Protein AF-A0A815E5R7-F1 (afdb_monomer_lite)

Radius of gyration: 24.59 Å; chains: 1; bounding box: 53×47×64 Å

Foldseek 3Di:
DVVVVVVCVVVVVVVVVVCVVCVPDPPPVVVVVVVVVVVVLVVVQVQCVQLLQAQVNVVLCVVLVHDSPDRDNDPVSVCSSVVDDDDLVSCVVLVVVCLQVLQDASHNGGGGFQAWAFEPPDDDDTRIDTHDLVNLVVLQVVLLCVLVPPPCVPCVVAQEDELQALQQQPDDRVPRHTYGHPSNSNSSSCVSVVNQCSSCVNNPPQAPSCLRHQVNDSLLSLLRSLLRQLLDPRHDYYHYPDVVSVVVSVVSCVVCVLVSLVCLQQQHRDACVPDPHHGDPVSRCVCCDPVNRRDHDNVSSVVSVVVVVVVVVVVVVVD

pLDDT: mean 78.52, std 17.05, range [24.58, 97.56]

Sequence (319 aa):
MWLWTWFLNTCLSIYRYFLIKYKGHKFDHEAKISIEQKTNRQTLFNILKQNHNTKFLIDQRKKSQIDQNENIDSVEKFKKLFPKFTEYSDYKSYVDEIRNDGHTKDILSVGFPIALTNTSGTSGDPKNYPVYSLDINEPYNIAYMMTKTVPSNLFNGCKCVSLNSLSYETYTTKDKLKTYDVSAITTIAAREKQNVETILKFNQDIVPSIIFYEIKQQNDMFLFILIWTLQCKDLEVLSSTFVMALIHFLTFMEEKFDFICKHIELGTIPVDESLSVPLSVDVRLALQSAQYRLPPNPNRAEELRKIVSENVQVLDSLN

InterPro domains:
  IPR004993 GH3 family [PTHR31901] (37-310)

Secondary structure (DSSP, 8-state):
-HHHHHHHHHHHHHHHHHHHHTTTS---HHHHHHHHHHHHHHHHHHHHHHTTTSHHHHHHHHHHT--TT----SHHHHHHH--S---HHHHHHHHHHHHHHS---SSSSSS-EEEEEE-S--SSSPPEEEEETTTTHHHHHHHHHHHHHS-TTTSTT--EEE---S--EEEEETTTEEEEEGGGHHHHHHHHTT-HHHHHTTTTTTS-THHHHH--SHHHHHHHHHHHHHH-TT--EEE-SSHHHHHHHHHHHHHTHHHHHHHHHHT-PPPGGGSSSPPPHHHHHHHHSTTT-----HHHHHHHHHHHHHHHHHHHT--

Organism: NCBI:txid433720

Structure (mmCIF, N/CA/C/O backbone):
data_AF-A0A815E5R7-F1
#
_entry.id   AF-A0A815E5R7-F1
#
loop_
_atom_site.group_PDB
_atom_site.id
_atom_site.type_symbol
_atom_site.label_atom_id
_atom_site.label_alt_id
_atom_site.label_comp_id
_atom_site.label_asym_id
_atom_site.label_entity_id
_atom_site.label_seq_id
_atom_site.pdbx_PDB_ins_code
_atom_site.Cartn_x
_atom_site.Cartn_y
_atom_site.Cartn_z
_atom_site.occupancy
_atom_site.B_iso_or_equiv
_atom_site.auth_seq_id
_atom_site.auth_comp_id
_atom_site.auth_asym_id
_atom_site.auth_atom_id
_atom_site.pdbx_PDB_model_num
ATOM 1 N N . MET A 1 1 ? -13.500 -26.325 1.030 1.00 32.06 1 MET A N 1
ATOM 2 C CA . MET A 1 1 ? -14.382 -26.376 -0.163 1.00 32.06 1 MET A CA 1
ATOM 3 C C . MET A 1 1 ? -15.290 -25.145 -0.302 1.00 32.06 1 MET A C 1
ATOM 5 O O . MET A 1 1 ? -15.498 -24.710 -1.420 1.00 32.06 1 MET A O 1
ATOM 9 N N . TRP A 1 2 ? -15.739 -24.515 0.794 1.00 24.58 2 TRP A N 1
ATOM 10 C CA . TRP A 1 2 ? -16.592 -23.308 0.789 1.00 24.58 2 TRP A CA 1
ATOM 11 C C . TRP A 1 2 ? -15.902 -21.998 0.332 1.00 24.58 2 TRP A C 1
ATOM 13 O O . TRP A 1 2 ? -16.560 -21.092 -0.169 1.00 24.58 2 TRP A O 1
ATOM 23 N N . LEU A 1 3 ? -14.569 -21.916 0.435 1.00 28.48 3 LEU A N 1
ATOM 24 C CA . LEU A 1 3 ? -13.755 -20.757 0.022 1.00 28.48 3 LEU A CA 1
ATOM 25 C C . LEU A 1 3 ? -13.670 -20.563 -1.503 1.00 28.48 3 LEU A C 1
ATOM 27 O O . LEU A 1 3 ? -13.665 -19.430 -1.978 1.00 28.48 3 LEU A O 1
ATOM 31 N N . TRP A 1 4 ? -13.681 -21.653 -2.278 1.00 26.92 4 TRP A N 1
ATOM 32 C CA . TRP A 1 4 ? -13.785 -21.573 -3.739 1.00 26.92 4 TRP A CA 1
ATOM 33 C C . TRP A 1 4 ? -15.172 -21.101 -4.163 1.00 26.92 4 TRP A C 1
ATOM 35 O O . TRP A 1 4 ? -15.284 -20.304 -5.086 1.00 26.92 4 TRP A O 1
ATOM 45 N N . THR A 1 5 ? -16.215 -21.507 -3.437 1.00 28.81 5 THR A N 1
ATOM 46 C CA . THR A 1 5 ? -17.594 -21.078 -3.680 1.00 28.81 5 THR A CA 1
ATOM 47 C C . THR A 1 5 ? -17.782 -19.584 -3.420 1.00 28.81 5 THR A C 1
ATOM 49 O O . THR A 1 5 ? -18.481 -18.934 -4.187 1.00 28.81 5 THR A O 1
ATOM 52 N N . TRP A 1 6 ? -17.132 -19.005 -2.401 1.00 34.50 6 TRP A N 1
ATOM 53 C CA . TRP A 1 6 ? -17.204 -17.562 -2.130 1.00 34.50 6 TRP A CA 1
ATOM 54 C C . TRP A 1 6 ? -16.409 -16.725 -3.143 1.00 34.50 6 TRP A C 1
ATOM 56 O O . TRP A 1 6 ? -16.954 -15.770 -3.685 1.00 34.50 6 TRP A O 1
ATOM 66 N N . PHE A 1 7 ? -15.176 -17.119 -3.494 1.00 30.67 7 PHE A N 1
ATOM 67 C CA . PHE A 1 7 ? -14.394 -16.429 -4.533 1.00 30.67 7 PHE A CA 1
ATOM 68 C C . PHE A 1 7 ? -15.067 -16.517 -5.912 1.00 30.67 7 PHE A C 1
ATOM 70 O O . PHE A 1 7 ? -15.214 -15.499 -6.592 1.00 30.67 7 PHE A O 1
ATOM 77 N N . LEU A 1 8 ? -15.585 -17.697 -6.290 1.00 35.53 8 LEU A N 1
ATOM 78 C CA . LEU A 1 8 ? -16.423 -17.825 -7.482 1.00 35.53 8 LEU A CA 1
ATOM 79 C C . LEU A 1 8 ? -17.685 -16.981 -7.365 1.00 35.53 8 LEU A C 1
ATOM 81 O O . LEU A 1 8 ? -18.031 -16.349 -8.349 1.00 35.53 8 LEU A O 1
ATOM 85 N N . ASN A 1 9 ? -18.356 -16.920 -6.213 1.00 36.97 9 ASN A N 1
ATOM 86 C CA . ASN A 1 9 ? -19.558 -16.102 -6.055 1.00 36.97 9 ASN A CA 1
ATOM 87 C C . ASN A 1 9 ? -19.264 -14.605 -6.158 1.00 36.97 9 ASN A C 1
ATOM 89 O O . ASN A 1 9 ? -20.070 -13.898 -6.751 1.00 36.97 9 ASN A O 1
ATOM 93 N N . THR A 1 10 ? -18.124 -14.110 -5.680 1.00 39.78 10 THR A N 1
ATOM 94 C CA . THR A 1 10 ? -17.738 -12.696 -5.823 1.00 39.78 10 THR A CA 1
ATOM 95 C C . THR A 1 10 ? -17.363 -12.374 -7.270 1.00 39.78 10 THR A C 1
ATOM 97 O O . THR A 1 10 ? -17.890 -11.418 -7.841 1.00 39.78 10 THR A O 1
ATOM 100 N N . CYS A 1 11 ? -16.564 -13.221 -7.928 1.00 38.81 11 CYS A N 1
ATOM 101 C CA . CYS A 1 11 ? -16.269 -13.090 -9.359 1.00 38.81 11 CYS A CA 1
ATOM 102 C C . CYS A 1 11 ? -17.532 -13.239 -10.227 1.00 38.81 11 CYS A C 1
ATOM 104 O O . CYS A 1 11 ? -17.715 -12.477 -11.173 1.00 38.81 11 CYS A O 1
ATOM 106 N N . LEU A 1 12 ? -18.440 -14.157 -9.879 1.00 38.56 12 LEU A N 1
ATOM 107 C CA . LEU A 1 12 ? -19.743 -14.344 -10.522 1.00 38.56 12 LEU A CA 1
ATOM 108 C C . LEU A 1 12 ? -20.689 -13.188 -10.227 1.00 38.56 12 LEU A C 1
ATOM 110 O O . LEU A 1 12 ? -21.513 -12.889 -11.077 1.00 38.56 12 LEU A O 1
ATOM 114 N N . SER A 1 13 ? -20.597 -12.527 -9.075 1.00 40.72 13 SER A N 1
ATOM 115 C CA . SER A 1 13 ? -21.414 -11.353 -8.743 1.00 40.72 13 SER A CA 1
ATOM 116 C C . SER A 1 13 ? -20.946 -10.131 -9.521 1.00 40.72 13 SER A C 1
ATOM 118 O O . SER A 1 13 ? -21.776 -9.414 -10.073 1.00 40.72 13 SER A O 1
ATOM 120 N N . ILE A 1 14 ? -19.630 -9.955 -9.674 1.00 46.62 14 ILE A N 1
ATOM 121 C CA . ILE A 1 14 ? -19.036 -8.946 -10.561 1.00 46.62 14 ILE A CA 1
ATOM 122 C C . ILE A 1 14 ? -19.414 -9.250 -12.017 1.00 46.62 14 ILE A C 1
ATOM 124 O O . ILE A 1 14 ? -19.934 -8.384 -12.716 1.00 46.62 14 ILE A O 1
ATOM 128 N N . TYR A 1 15 ? -19.255 -10.497 -12.464 1.00 43.12 15 TYR A N 1
ATOM 129 C CA . TYR A 1 15 ? -19.633 -10.934 -13.808 1.00 43.12 15 TYR A CA 1
ATOM 130 C C . TYR A 1 15 ? -21.143 -10.813 -14.065 1.00 43.12 15 TYR A C 1
ATOM 132 O O . TYR A 1 15 ? -21.544 -10.331 -15.119 1.00 43.12 15 TYR A O 1
ATOM 140 N N . ARG A 1 16 ? -22.003 -11.163 -13.100 1.00 43.50 16 ARG A N 1
ATOM 141 C CA . ARG A 1 16 ? -23.464 -10.987 -13.173 1.00 43.50 16 ARG A CA 1
ATOM 142 C C . ARG A 1 16 ? -23.851 -9.518 -13.163 1.00 43.50 16 ARG A C 1
ATOM 144 O O . ARG A 1 16 ? -24.760 -9.161 -13.895 1.00 43.50 16 ARG A O 1
ATOM 151 N N . TYR A 1 17 ? -23.167 -8.667 -12.404 1.00 47.19 17 TYR A N 1
ATOM 152 C CA . TYR A 1 17 ? -23.356 -7.218 -12.460 1.00 47.19 17 TYR A CA 1
ATOM 153 C C . TYR A 1 17 ? -22.997 -6.670 -13.848 1.00 47.19 17 TYR A C 1
ATOM 155 O O . TYR A 1 17 ? -23.780 -5.910 -14.417 1.00 47.19 17 TYR A O 1
ATOM 163 N N . PHE A 1 18 ? -21.897 -7.131 -14.456 1.00 46.16 18 PHE A N 1
ATOM 164 C CA . PHE A 1 18 ? -21.581 -6.832 -15.857 1.00 46.16 18 PHE A CA 1
ATOM 165 C C . PHE A 1 18 ? -22.653 -7.376 -16.814 1.00 46.16 18 PHE A C 1
ATOM 167 O O . PHE A 1 18 ? -23.144 -6.640 -17.662 1.00 46.16 18 PHE A O 1
ATOM 174 N N . LEU A 1 19 ? -23.105 -8.619 -16.658 1.00 47.22 19 LEU A N 1
ATOM 175 C CA . LEU A 1 19 ? -24.163 -9.177 -17.502 1.00 47.22 19 LEU A CA 1
ATOM 176 C C . LEU A 1 19 ? -25.481 -8.406 -17.361 1.00 47.22 19 LEU A C 1
ATOM 178 O O . LEU A 1 19 ? -26.115 -8.119 -18.364 1.00 47.22 19 LEU A O 1
ATOM 182 N N . ILE A 1 20 ? -25.892 -8.045 -16.144 1.00 50.62 20 ILE A N 1
ATOM 183 C CA . ILE A 1 20 ? -27.149 -7.337 -15.860 1.00 50.62 20 ILE A CA 1
ATOM 184 C C . ILE A 1 20 ? -27.088 -5.889 -16.354 1.00 50.62 20 ILE A C 1
ATOM 186 O O . ILE A 1 20 ? -28.050 -5.423 -16.957 1.00 50.62 20 ILE A O 1
ATOM 190 N N . LYS A 1 21 ? -25.964 -5.190 -16.162 1.00 45.00 21 LYS A N 1
ATOM 191 C CA . LYS A 1 21 ? -25.786 -3.800 -16.610 1.00 45.00 21 LYS A CA 1
ATOM 192 C C . LYS A 1 21 ? -25.669 -3.676 -18.133 1.00 45.00 21 LYS A C 1
ATOM 194 O O . LYS A 1 21 ? -26.027 -2.643 -18.685 1.00 45.00 21 LYS A O 1
ATOM 199 N N . TYR A 1 22 ? -25.208 -4.730 -18.806 1.00 50.56 22 TYR A N 1
ATOM 200 C CA . TYR A 1 22 ? -25.062 -4.784 -20.263 1.00 50.56 22 TYR A CA 1
ATOM 201 C C . TYR A 1 22 ? -26.086 -5.708 -20.949 1.00 50.56 22 TYR A C 1
ATOM 203 O O . TYR A 1 22 ? -25.910 -6.044 -22.123 1.00 50.56 22 TYR A O 1
ATOM 211 N N . LYS A 1 23 ? -27.173 -6.099 -20.260 1.00 42.31 23 LYS A N 1
ATOM 212 C CA . LYS A 1 23 ? -28.293 -6.877 -20.826 1.00 42.31 23 LYS A CA 1
ATOM 213 C C . LYS A 1 23 ? -28.980 -6.058 -21.927 1.00 42.31 23 LYS A C 1
ATOM 215 O O . LYS A 1 23 ? -29.894 -5.285 -21.671 1.00 42.31 23 LYS A O 1
ATOM 220 N N . GLY A 1 24 ? -28.494 -6.213 -23.154 1.00 45.53 24 GLY A N 1
ATOM 221 C CA . GLY A 1 24 ? -28.964 -5.497 -24.342 1.00 45.53 24 GLY A CA 1
ATOM 222 C C . GLY A 1 24 ? -27.857 -5.215 -25.358 1.00 45.53 24 GLY A C 1
ATOM 223 O O . GLY A 1 24 ? -28.133 -5.121 -26.551 1.00 45.53 24 GLY A O 1
ATOM 224 N N . HIS A 1 25 ? -26.593 -5.169 -24.928 1.00 46.03 25 HIS A N 1
ATOM 225 C CA . HIS A 1 25 ? -25.470 -5.125 -25.857 1.00 46.03 25 HIS A CA 1
ATOM 226 C C . HIS A 1 25 ? -25.119 -6.549 -26.288 1.00 46.03 25 HIS A C 1
ATOM 228 O O . HIS A 1 25 ? -24.644 -7.347 -25.479 1.00 46.03 25 HIS A O 1
ATOM 234 N N . LYS A 1 26 ? -25.326 -6.871 -27.573 1.00 42.72 26 LYS A N 1
ATOM 235 C CA . LYS A 1 26 ? -24.629 -8.003 -28.196 1.00 42.72 26 LYS A CA 1
ATOM 236 C C . LYS A 1 26 ? -23.136 -7.801 -27.930 1.00 42.72 26 LYS A C 1
ATOM 238 O O . LYS A 1 26 ? -22.548 -6.833 -28.403 1.00 42.72 26 LYS A O 1
ATOM 243 N N . PHE A 1 27 ? -22.557 -8.667 -27.106 1.00 44.34 27 PHE A N 1
ATOM 244 C CA . PHE A 1 27 ? -21.123 -8.695 -26.860 1.00 44.34 27 PHE A CA 1
ATOM 245 C C . PHE A 1 27 ? -20.454 -9.177 -28.149 1.00 44.34 27 PHE A C 1
ATOM 247 O O . PHE A 1 27 ? -20.378 -10.375 -28.405 1.00 44.34 27 PHE A O 1
ATOM 254 N N . ASP A 1 28 ? -20.027 -8.239 -28.990 1.00 52.00 28 ASP A N 1
ATOM 255 C CA . ASP A 1 28 ? -19.191 -8.541 -30.147 1.00 52.00 28 ASP A CA 1
ATOM 256 C C . ASP A 1 28 ? -17.777 -8.867 -29.646 1.00 52.00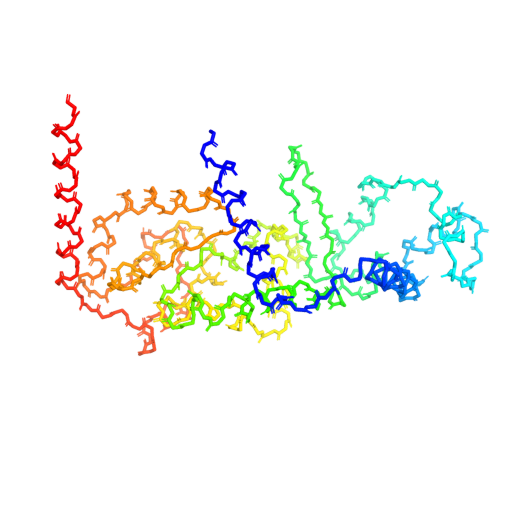 28 ASP A C 1
ATOM 258 O O . ASP A 1 28 ? -16.941 -7.990 -29.400 1.00 52.00 28 ASP A O 1
ATOM 262 N N . HIS A 1 29 ? -17.563 -10.154 -29.377 1.00 55.09 29 HIS A N 1
ATOM 263 C CA . HIS A 1 29 ? -16.300 -10.679 -28.877 1.00 55.09 29 HIS A CA 1
ATOM 264 C C . HIS A 1 29 ? -15.144 -10.409 -29.844 1.00 55.09 29 HIS A C 1
ATOM 266 O O . HIS A 1 29 ? -14.041 -10.108 -29.394 1.00 55.09 29 HIS A O 1
ATOM 272 N N . GLU A 1 30 ? -15.388 -10.467 -31.151 1.00 55.44 30 GLU A N 1
ATOM 273 C CA . GLU A 1 30 ? -14.351 -10.300 -32.169 1.00 55.44 30 GLU A CA 1
ATOM 274 C C . GLU A 1 30 ? -13.901 -8.839 -32.268 1.00 55.44 30 GLU A C 1
ATOM 276 O O . GLU A 1 30 ? -12.696 -8.559 -32.277 1.00 55.44 30 GLU A O 1
ATOM 281 N N . ALA A 1 31 ? -14.846 -7.892 -32.228 1.00 59.62 31 ALA A N 1
ATOM 282 C CA . ALA A 1 31 ? -14.524 -6.467 -32.183 1.00 59.62 31 ALA A CA 1
ATOM 283 C C . ALA A 1 31 ? -13.723 -6.092 -30.921 1.00 59.62 31 ALA A C 1
ATOM 285 O O . ALA A 1 31 ? -12.768 -5.316 -31.008 1.00 59.62 31 ALA A O 1
ATOM 286 N N . LYS A 1 32 ? -14.046 -6.672 -29.755 1.00 62.06 32 LYS A N 1
ATOM 287 C CA . LYS A 1 32 ? -13.272 -6.451 -28.518 1.00 62.06 32 LYS A CA 1
ATOM 288 C C . LYS A 1 32 ? -11.866 -7.036 -28.588 1.00 62.06 32 LYS A C 1
ATOM 290 O O . LYS A 1 32 ? -10.922 -6.317 -28.276 1.00 62.06 32 LYS A O 1
ATOM 295 N N . ILE A 1 33 ? -11.710 -8.274 -29.063 1.00 64.19 33 ILE A N 1
ATOM 296 C CA . ILE A 1 33 ? -10.389 -8.905 -29.231 1.00 64.19 33 ILE A CA 1
ATOM 297 C C . ILE A 1 33 ? -9.509 -8.062 -30.167 1.00 64.19 33 ILE A C 1
ATOM 299 O O . ILE A 1 33 ? -8.331 -7.844 -29.883 1.00 64.19 33 ILE A O 1
ATOM 303 N N . SER A 1 34 ? -10.077 -7.527 -31.252 1.00 65.94 34 SER A N 1
ATOM 304 C CA . SER A 1 34 ? -9.365 -6.640 -32.181 1.00 65.94 34 SER A CA 1
ATOM 305 C C . SER A 1 34 ? -8.906 -5.333 -31.516 1.00 65.94 34 SER A C 1
ATOM 307 O O . SER A 1 34 ? -7.747 -4.926 -31.657 1.00 65.94 34 SER A O 1
ATOM 309 N N . ILE A 1 35 ? -9.782 -4.695 -30.731 1.00 72.62 35 ILE A N 1
ATOM 310 C CA . ILE A 1 35 ? -9.464 -3.469 -29.982 1.00 72.62 35 ILE A CA 1
ATOM 311 C C . ILE A 1 35 ? -8.396 -3.736 -28.915 1.00 72.62 35 ILE A C 1
ATOM 313 O O . ILE A 1 35 ? -7.453 -2.952 -28.788 1.00 72.62 35 ILE A O 1
ATOM 317 N N . GLU A 1 36 ? -8.498 -4.841 -28.181 1.00 72.44 36 GLU A N 1
ATOM 318 C CA . GLU A 1 36 ? -7.531 -5.252 -27.159 1.00 72.44 36 GLU A CA 1
ATOM 319 C C . GLU A 1 36 ? -6.153 -5.514 -27.774 1.00 72.44 36 GLU A C 1
ATOM 321 O O . GLU A 1 36 ? -5.149 -4.981 -27.301 1.00 72.44 36 GLU A O 1
ATOM 326 N N . GLN A 1 37 ? -6.085 -6.250 -28.888 1.00 75.00 37 GLN A N 1
ATOM 327 C CA . GLN A 1 37 ? -4.826 -6.504 -29.594 1.00 75.00 37 GLN A CA 1
ATOM 328 C C . GLN A 1 37 ? -4.184 -5.218 -30.118 1.00 75.00 37 GLN A C 1
ATOM 330 O O . GLN A 1 37 ? -2.968 -5.037 -29.987 1.00 75.00 37 GLN A O 1
ATOM 335 N N . LYS A 1 38 ? -4.983 -4.311 -30.693 1.00 79.75 38 LYS A N 1
ATOM 336 C CA . LYS A 1 38 ? -4.501 -3.002 -31.149 1.00 79.75 38 LYS A CA 1
ATOM 337 C C . LYS A 1 38 ? -3.970 -2.169 -29.980 1.00 79.75 38 LYS A C 1
ATOM 339 O O . LYS A 1 38 ? -2.891 -1.590 -30.092 1.00 79.75 38 LYS A O 1
ATOM 344 N N . THR A 1 39 ? -4.693 -2.155 -28.863 1.00 83.88 39 THR A N 1
ATOM 345 C CA . THR A 1 39 ? -4.310 -1.422 -27.647 1.00 83.88 39 THR A CA 1
ATOM 346 C C . THR A 1 39 ? -3.008 -1.973 -27.071 1.00 83.88 39 THR A C 1
ATOM 348 O O . THR A 1 39 ? -2.069 -1.211 -26.868 1.00 83.88 39 THR A O 1
ATOM 351 N N . ASN A 1 40 ? -2.888 -3.294 -26.925 1.00 83.25 40 ASN A N 1
ATOM 352 C CA . ASN A 1 40 ? -1.685 -3.946 -26.402 1.00 83.25 40 ASN A CA 1
ATOM 353 C C . ASN A 1 40 ? -0.445 -3.662 -27.260 1.00 83.25 40 ASN A C 1
ATOM 355 O O . ASN A 1 40 ? 0.622 -3.363 -26.724 1.00 83.25 40 ASN A O 1
ATOM 359 N N . ARG A 1 41 ? -0.579 -3.707 -28.595 1.00 86.88 41 ARG A N 1
ATOM 360 C CA . ARG A 1 41 ? 0.519 -3.355 -29.513 1.00 86.88 41 ARG A CA 1
ATOM 361 C C . ARG A 1 41 ? 0.927 -1.893 -29.367 1.00 86.88 41 ARG A C 1
ATOM 363 O O . ARG A 1 41 ? 2.117 -1.603 -29.285 1.00 86.88 41 ARG A O 1
ATOM 370 N N . GLN A 1 42 ? -0.044 -0.983 -29.304 1.00 88.94 42 GLN A N 1
ATOM 371 C CA . GLN A 1 42 ? 0.239 0.438 -29.126 1.00 88.94 42 GLN A CA 1
ATOM 372 C C . GLN A 1 42 ? 0.952 0.705 -27.795 1.00 88.94 42 GLN A C 1
ATOM 374 O O . GLN A 1 42 ? 1.941 1.436 -27.775 1.00 88.94 42 GLN A O 1
ATOM 379 N N . THR A 1 43 ? 0.497 0.083 -26.705 1.00 88.12 43 THR A N 1
ATOM 380 C CA . THR A 1 43 ? 1.133 0.181 -25.385 1.00 88.12 43 THR A CA 1
ATOM 381 C C . THR A 1 43 ? 2.574 -0.318 -25.425 1.00 88.12 43 THR A C 1
ATOM 383 O O . THR A 1 43 ? 3.469 0.403 -24.991 1.00 88.12 43 THR A O 1
ATOM 386 N N . LEU A 1 44 ? 2.829 -1.491 -26.018 1.00 90.38 44 LEU A N 1
ATOM 387 C CA . LEU A 1 44 ? 4.183 -2.034 -26.168 1.00 90.38 44 LEU A CA 1
ATOM 388 C C . LEU A 1 44 ? 5.123 -1.051 -26.881 1.00 90.38 44 LEU A C 1
ATOM 390 O O . LEU A 1 44 ? 6.199 -0.740 -26.371 1.00 90.38 44 LEU A O 1
ATOM 394 N N . PHE A 1 45 ? 4.727 -0.543 -28.050 1.00 92.44 45 PHE A N 1
ATOM 395 C CA . PHE A 1 45 ? 5.588 0.358 -28.820 1.00 92.44 45 PHE A CA 1
ATOM 396 C C . PHE A 1 45 ? 5.752 1.726 -28.153 1.00 92.44 45 PHE A C 1
ATOM 398 O O . PHE A 1 45 ? 6.827 2.317 -28.242 1.00 92.44 45 PHE A O 1
ATOM 405 N N . ASN A 1 46 ? 4.744 2.202 -27.419 1.00 90.25 46 ASN A N 1
ATOM 406 C CA . ASN A 1 46 ? 4.875 3.401 -26.594 1.00 90.25 46 ASN A CA 1
ATOM 407 C C . ASN A 1 46 ? 5.906 3.201 -25.476 1.00 90.25 46 ASN A C 1
ATOM 409 O O . ASN A 1 46 ? 6.765 4.063 -25.308 1.00 90.25 46 ASN A O 1
ATOM 413 N N . ILE A 1 47 ? 5.881 2.061 -24.776 1.00 90.25 47 ILE A N 1
ATOM 414 C CA . ILE A 1 47 ? 6.864 1.726 -23.732 1.00 90.25 47 ILE A CA 1
ATOM 415 C C . ILE A 1 47 ? 8.279 1.682 -24.322 1.00 90.25 47 ILE A C 1
ATOM 417 O O . ILE A 1 47 ? 9.192 2.292 -23.766 1.00 90.25 47 ILE A O 1
ATOM 421 N N . LEU A 1 48 ? 8.476 1.010 -25.462 1.00 92.38 48 LEU A N 1
ATOM 422 C CA . LEU A 1 48 ? 9.790 0.920 -26.114 1.00 92.38 48 LEU A CA 1
ATOM 423 C C . LEU A 1 48 ? 10.295 2.284 -26.591 1.00 92.38 48 LEU A C 1
ATOM 425 O O . LEU A 1 48 ? 11.474 2.597 -26.431 1.00 92.38 48 LEU A O 1
ATOM 429 N N . LYS A 1 49 ? 9.406 3.108 -27.155 1.00 91.69 49 LYS A N 1
ATOM 430 C CA . LYS A 1 49 ? 9.735 4.465 -27.599 1.00 91.69 49 LYS A CA 1
ATOM 431 C C . LYS A 1 49 ? 10.076 5.369 -26.419 1.00 91.69 49 LYS A C 1
ATOM 433 O O . LYS A 1 49 ? 11.064 6.092 -26.480 1.00 91.69 49 LYS A O 1
ATOM 438 N N . GLN A 1 50 ? 9.287 5.331 -25.350 1.00 91.25 50 GLN A N 1
ATOM 439 C CA . GLN A 1 50 ? 9.535 6.121 -24.146 1.00 91.25 50 GLN A CA 1
ATOM 440 C C . GLN A 1 50 ? 10.890 5.756 -23.538 1.00 91.25 50 GLN A C 1
ATOM 442 O O . GLN A 1 50 ? 11.686 6.642 -23.254 1.00 91.25 50 GLN A O 1
ATOM 447 N N . ASN A 1 51 ? 11.195 4.463 -23.447 1.00 92.19 51 ASN A N 1
ATOM 448 C CA . ASN A 1 51 ? 12.385 3.963 -22.766 1.00 92.19 51 ASN A CA 1
ATOM 449 C C . ASN A 1 51 ? 13.612 3.775 -23.673 1.00 92.19 51 ASN A C 1
ATOM 451 O O . ASN A 1 51 ? 14.606 3.218 -23.227 1.00 92.19 51 ASN A O 1
ATOM 455 N N . HIS A 1 52 ? 13.592 4.228 -24.930 1.00 92.50 52 HIS A N 1
ATOM 456 C CA . HIS A 1 52 ? 14.637 3.911 -25.920 1.00 92.50 52 HIS A CA 1
ATOM 457 C C . HIS A 1 52 ? 16.080 4.245 -25.488 1.00 92.50 52 HIS A C 1
ATOM 459 O O . HIS A 1 52 ? 17.010 3.587 -25.950 1.00 92.50 52 HIS A O 1
ATOM 465 N N . ASN A 1 53 ? 16.252 5.233 -24.603 1.00 93.44 53 ASN A N 1
ATOM 466 C CA . ASN A 1 53 ? 17.546 5.668 -24.069 1.00 93.44 53 ASN A CA 1
ATOM 467 C C . ASN A 1 53 ? 17.869 5.110 -22.678 1.00 93.44 53 ASN A C 1
ATOM 469 O O . ASN A 1 53 ? 18.860 5.529 -22.082 1.00 93.44 53 ASN A O 1
ATOM 473 N N . THR A 1 54 ? 17.059 4.198 -22.137 1.00 95.06 54 THR A N 1
ATOM 474 C CA . THR A 1 54 ? 17.398 3.577 -20.860 1.00 95.06 54 THR A CA 1
ATOM 475 C C . THR A 1 54 ? 18.591 2.646 -21.026 1.00 95.06 54 THR A C 1
ATOM 477 O O . THR A 1 54 ? 18.770 2.009 -22.072 1.00 95.06 54 THR A O 1
ATOM 480 N N . LYS A 1 55 ? 19.413 2.538 -19.980 1.00 95.94 55 LYS A N 1
ATOM 481 C CA . LYS A 1 55 ? 20.595 1.665 -19.964 1.00 95.94 55 LYS A CA 1
ATOM 482 C C . LYS A 1 55 ? 20.238 0.237 -20.380 1.00 95.94 55 LYS A C 1
ATOM 484 O O . LYS A 1 55 ? 20.919 -0.343 -21.223 1.00 95.94 55 LYS A O 1
ATOM 489 N N . PHE A 1 56 ? 19.127 -0.291 -19.862 1.00 95.38 56 PHE A N 1
ATOM 490 C CA . PHE A 1 56 ? 18.635 -1.617 -20.220 1.00 95.38 56 PHE A CA 1
ATOM 491 C C . PHE A 1 56 ? 18.360 -1.763 -21.721 1.00 95.38 56 PHE A C 1
ATOM 493 O O . PHE A 1 56 ? 18.875 -2.694 -22.340 1.00 95.38 56 PHE A O 1
ATOM 500 N N . LEU A 1 57 ? 17.588 -0.859 -22.339 1.00 94.62 57 LEU A N 1
ATOM 501 C CA . LEU A 1 57 ? 17.274 -0.983 -23.767 1.00 94.62 57 LEU A CA 1
ATOM 502 C C . LEU A 1 57 ? 18.494 -0.747 -24.662 1.00 94.62 57 LEU A C 1
ATOM 504 O O . LEU A 1 57 ? 18.625 -1.421 -25.687 1.00 94.62 57 LEU A O 1
ATOM 508 N N . ILE A 1 58 ? 19.423 0.121 -24.258 1.00 95.50 58 ILE A N 1
ATOM 509 C CA . ILE A 1 58 ? 20.716 0.280 -24.938 1.00 95.50 58 ILE A CA 1
ATOM 510 C C . ILE A 1 58 ? 21.501 -1.042 -24.912 1.00 95.50 58 ILE A C 1
ATOM 512 O O . ILE A 1 58 ? 22.002 -1.486 -25.948 1.00 95.50 58 ILE A O 1
ATOM 516 N N . ASP A 1 59 ? 21.579 -1.705 -23.758 1.00 95.50 59 ASP A N 1
ATOM 517 C CA . ASP A 1 59 ? 22.290 -2.978 -23.621 1.00 95.50 59 ASP A CA 1
ATOM 518 C C . ASP A 1 59 ? 21.619 -4.108 -24.415 1.00 95.50 59 ASP A C 1
ATOM 520 O O . ASP A 1 59 ? 22.310 -4.912 -25.047 1.00 95.50 59 ASP A O 1
ATOM 524 N N . GLN A 1 60 ? 20.283 -4.159 -24.453 1.00 94.44 60 GLN A N 1
ATOM 525 C CA . GLN A 1 60 ? 19.557 -5.155 -25.251 1.00 94.44 60 GLN A CA 1
ATOM 526 C C . GLN A 1 60 ? 19.751 -4.957 -26.754 1.00 94.44 60 GLN A C 1
ATOM 528 O O . GLN A 1 60 ? 19.919 -5.934 -27.490 1.00 94.44 60 GLN A O 1
ATOM 533 N N . ARG A 1 61 ? 19.796 -3.705 -27.220 1.00 94.50 61 ARG A N 1
ATOM 534 C CA . ARG A 1 61 ? 20.101 -3.391 -28.622 1.00 94.50 61 ARG A CA 1
ATOM 535 C C . ARG A 1 61 ? 21.512 -3.821 -29.002 1.00 94.50 61 ARG A C 1
ATOM 537 O O . ARG A 1 61 ? 21.680 -4.456 -30.040 1.00 94.50 61 ARG A O 1
ATOM 544 N N . LYS A 1 62 ? 22.500 -3.578 -28.129 1.00 94.38 62 LYS A N 1
ATOM 545 C CA . LYS A 1 62 ? 23.878 -4.067 -28.316 1.00 94.38 62 LYS A CA 1
ATOM 546 C C . LYS A 1 62 ? 23.928 -5.594 -28.408 1.00 94.38 62 LYS A C 1
ATOM 548 O O . LYS A 1 62 ? 24.523 -6.121 -29.343 1.00 94.38 62 LYS A O 1
ATOM 553 N N . LYS A 1 63 ? 23.268 -6.303 -27.482 1.00 92.69 63 LYS A N 1
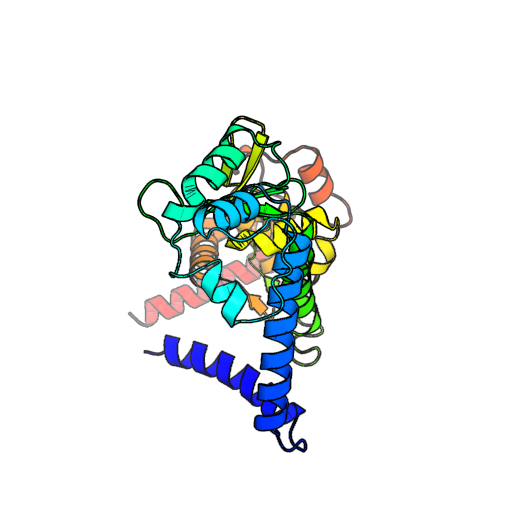ATOM 554 C CA . LYS A 1 63 ? 23.198 -7.779 -27.480 1.00 92.69 63 LYS A CA 1
ATOM 555 C C . LYS A 1 63 ? 22.538 -8.332 -28.746 1.00 92.69 63 LYS A C 1
ATOM 557 O O . LYS A 1 63 ? 22.994 -9.339 -29.280 1.00 92.69 63 LYS A O 1
ATOM 562 N N . SER A 1 64 ? 21.499 -7.659 -29.231 1.00 91.06 64 SER A N 1
ATOM 563 C CA . SER A 1 64 ? 20.709 -8.085 -30.393 1.00 91.06 64 SER A CA 1
ATOM 564 C C . SER A 1 64 ? 21.228 -7.550 -31.732 1.00 91.06 64 SER A C 1
ATOM 566 O O . SER A 1 64 ? 20.629 -7.837 -32.768 1.00 91.06 64 SER A O 1
ATOM 568 N N . GLN A 1 65 ? 22.323 -6.777 -31.722 1.00 92.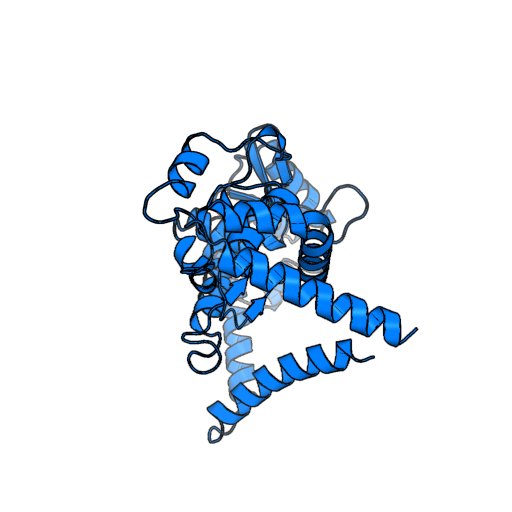38 65 GLN A N 1
ATOM 569 C CA . GLN A 1 65 ? 22.915 -6.132 -32.902 1.00 92.38 65 GLN A CA 1
ATOM 570 C C . GLN A 1 65 ? 21.891 -5.298 -33.696 1.00 92.38 65 GLN A C 1
ATOM 572 O O . GLN A 1 65 ? 21.816 -5.363 -34.923 1.00 92.38 65 GLN A O 1
ATOM 577 N N . ILE A 1 66 ? 21.062 -4.544 -32.974 1.00 91.19 66 ILE A N 1
ATOM 578 C CA . ILE A 1 66 ? 20.073 -3.615 -33.532 1.00 91.19 66 ILE A CA 1
ATOM 579 C C . ILE A 1 66 ? 20.611 -2.193 -33.356 1.00 91.19 66 ILE A C 1
ATOM 581 O O . ILE A 1 66 ? 21.101 -1.853 -32.277 1.00 91.19 66 ILE A O 1
ATOM 585 N N . ASP A 1 67 ? 20.506 -1.359 -34.394 1.00 89.62 67 ASP A N 1
ATOM 586 C CA . ASP A 1 67 ? 20.943 0.042 -34.335 1.00 89.62 67 ASP A CA 1
ATOM 587 C C . ASP A 1 67 ? 20.178 0.796 -33.229 1.00 89.62 67 ASP A C 1
ATOM 589 O O . ASP A 1 67 ? 18.979 0.584 -33.016 1.00 89.62 67 ASP A O 1
ATOM 593 N N . GLN A 1 68 ? 20.863 1.676 -32.496 1.00 85.88 68 GLN A N 1
ATOM 594 C CA . GLN A 1 68 ? 20.255 2.475 -31.429 1.00 85.88 68 GLN A CA 1
ATOM 595 C C . GLN A 1 68 ? 19.110 3.363 -31.941 1.00 85.88 68 GLN A C 1
ATOM 597 O O . GLN A 1 68 ? 18.119 3.549 -31.234 1.00 85.88 68 GLN A O 1
ATOM 602 N N . ASN A 1 69 ? 19.216 3.846 -33.179 1.00 86.31 69 ASN A N 1
ATOM 603 C CA . ASN A 1 69 ? 18.234 4.702 -33.835 1.00 86.31 69 ASN A CA 1
ATOM 604 C C . ASN A 1 69 ? 17.130 3.910 -34.554 1.00 86.31 69 ASN A C 1
ATOM 606 O O . ASN A 1 69 ? 16.173 4.507 -35.051 1.00 86.31 69 ASN A O 1
ATOM 610 N N . GLU A 1 70 ? 17.228 2.576 -34.628 1.00 88.81 70 GLU A N 1
ATOM 611 C CA . GLU A 1 70 ? 16.200 1.767 -35.281 1.00 88.81 70 GLU A CA 1
ATOM 612 C C . GLU A 1 70 ? 14.898 1.779 -34.468 1.00 88.81 70 GLU A C 1
ATOM 614 O O . GLU A 1 70 ? 14.848 1.374 -33.298 1.00 88.81 70 GLU A O 1
ATOM 619 N N . ASN A 1 71 ? 13.812 2.207 -35.112 1.00 88.56 71 ASN A N 1
ATOM 620 C CA . ASN A 1 71 ? 12.484 2.188 -34.517 1.00 88.56 71 ASN A CA 1
ATOM 621 C C . ASN A 1 71 ? 11.928 0.753 -34.445 1.00 88.56 71 ASN A C 1
ATOM 623 O O . ASN A 1 71 ? 11.881 0.039 -35.453 1.00 88.56 71 ASN A O 1
ATOM 627 N N . ILE A 1 72 ? 11.471 0.355 -33.254 1.00 90.94 72 ILE A N 1
ATOM 628 C CA . ILE A 1 72 ? 10.824 -0.939 -33.008 1.00 90.94 72 ILE A CA 1
ATOM 629 C C . ILE A 1 72 ? 9.312 -0.734 -33.109 1.00 90.94 72 ILE A C 1
ATOM 631 O O . ILE A 1 72 ? 8.661 -0.363 -32.139 1.00 90.94 72 ILE A O 1
ATOM 635 N N . ASP A 1 73 ? 8.773 -0.945 -34.305 1.00 89.31 73 ASP A N 1
ATOM 636 C CA . ASP A 1 73 ? 7.373 -0.693 -34.680 1.00 89.31 73 ASP A CA 1
ATOM 637 C C . ASP A 1 73 ? 6.613 -1.961 -35.098 1.00 89.31 73 ASP A C 1
ATOM 639 O O . ASP A 1 73 ? 5.449 -1.898 -35.497 1.00 89.31 73 ASP A O 1
ATOM 643 N N . SER A 1 74 ? 7.255 -3.127 -34.987 1.00 90.69 74 SER A N 1
ATOM 644 C CA . SER A 1 74 ? 6.652 -4.421 -35.291 1.00 90.69 74 SER A CA 1
ATOM 645 C C . SER A 1 74 ? 6.947 -5.468 -34.219 1.00 90.69 74 SER A C 1
ATOM 647 O O . SER A 1 74 ? 7.926 -5.386 -33.469 1.00 90.69 74 SER A O 1
ATOM 649 N N . VAL A 1 75 ? 6.080 -6.481 -34.146 1.00 89.44 75 VAL A N 1
ATOM 650 C CA . VAL A 1 75 ? 6.231 -7.602 -33.207 1.00 89.44 75 VAL A CA 1
ATOM 651 C C . VAL A 1 75 ? 7.471 -8.425 -33.563 1.00 89.44 75 VAL A C 1
ATOM 653 O O . VAL A 1 75 ? 8.153 -8.929 -32.676 1.00 89.44 75 VAL A O 1
ATOM 656 N N . GLU A 1 76 ? 7.797 -8.532 -34.848 1.00 91.50 76 GLU A N 1
ATOM 657 C CA . GLU A 1 76 ? 8.973 -9.236 -35.360 1.00 91.50 76 GLU A CA 1
ATOM 658 C C . GLU A 1 76 ? 10.263 -8.552 -34.894 1.00 91.50 76 GLU A C 1
ATOM 660 O O . GLU A 1 76 ? 11.164 -9.221 -34.386 1.00 91.50 76 GLU A O 1
ATOM 665 N N . LYS A 1 77 ? 10.331 -7.216 -34.977 1.00 92.12 77 LYS A N 1
ATOM 666 C CA . LYS A 1 77 ? 11.467 -6.441 -34.459 1.00 92.12 77 LYS A CA 1
ATOM 667 C C . LYS A 1 77 ? 11.572 -6.532 -32.939 1.00 92.12 77 LYS A C 1
ATOM 669 O O . LYS A 1 77 ? 12.671 -6.699 -32.418 1.00 92.12 77 LYS A O 1
ATOM 674 N N . PHE A 1 78 ? 10.444 -6.487 -32.226 1.00 92.94 78 PHE A N 1
ATOM 675 C CA . PHE A 1 78 ? 10.428 -6.699 -30.777 1.00 92.94 78 PHE A CA 1
ATOM 676 C C . PHE A 1 78 ? 10.973 -8.084 -30.401 1.00 92.94 78 PHE A C 1
ATOM 678 O O . PHE A 1 78 ? 11.834 -8.185 -29.533 1.00 92.94 78 PHE A O 1
ATOM 685 N N . LYS A 1 79 ? 10.547 -9.143 -31.098 1.00 92.44 79 LYS A N 1
ATOM 686 C CA . LYS A 1 79 ? 11.063 -10.506 -30.893 1.00 92.44 79 LYS A CA 1
ATOM 687 C C . LYS A 1 79 ? 12.538 -10.648 -31.271 1.00 92.44 79 LYS A C 1
ATOM 689 O O . LYS A 1 79 ? 13.224 -11.471 -30.684 1.00 92.44 79 LYS A O 1
ATOM 694 N N . LYS A 1 80 ? 13.048 -9.855 -32.219 1.00 92.44 80 LYS A N 1
ATOM 695 C CA . LYS A 1 80 ? 14.489 -9.797 -32.509 1.00 92.44 80 LYS A CA 1
ATOM 696 C C . LYS A 1 80 ? 15.265 -9.146 -31.360 1.00 92.44 80 LYS A C 1
ATOM 698 O O . LYS A 1 80 ? 16.346 -9.617 -31.031 1.00 92.44 80 LYS A O 1
ATOM 703 N N . LEU A 1 81 ? 14.706 -8.095 -30.755 1.00 93.12 81 LEU A N 1
ATOM 704 C CA . LEU A 1 81 ? 15.285 -7.411 -29.595 1.00 93.12 81 LEU A CA 1
ATOM 705 C C . LEU A 1 81 ? 15.213 -8.261 -28.311 1.00 93.12 81 LEU A C 1
ATOM 707 O O . LEU A 1 81 ? 16.104 -8.186 -27.472 1.00 93.12 81 LEU A O 1
ATOM 711 N N . PHE A 1 82 ? 14.171 -9.083 -28.175 1.00 92.88 82 PHE A N 1
ATOM 712 C CA . PHE A 1 82 ? 13.950 -9.994 -27.050 1.00 92.88 82 PHE A CA 1
ATOM 713 C C . PHE A 1 82 ? 13.680 -11.418 -27.563 1.00 92.88 82 PHE A C 1
ATOM 715 O O . PHE A 1 82 ? 12.530 -11.865 -27.587 1.00 92.88 82 PHE A O 1
ATOM 722 N N . PRO A 1 83 ? 14.725 -12.152 -27.991 1.00 87.06 83 PRO A N 1
ATOM 723 C CA . PRO A 1 83 ? 14.566 -13.463 -28.626 1.00 87.06 83 PRO A CA 1
ATOM 724 C C . PRO A 1 83 ? 14.157 -14.579 -27.659 1.00 87.06 83 PRO A C 1
ATOM 726 O O . PRO A 1 83 ? 13.761 -15.660 -28.094 1.00 87.06 83 PRO A O 1
ATOM 729 N N . LYS A 1 84 ? 14.273 -14.340 -26.350 1.00 89.25 84 LYS A N 1
ATOM 730 C CA . LYS A 1 84 ? 13.920 -15.282 -25.287 1.00 89.25 84 LYS A CA 1
ATOM 731 C C . LYS A 1 84 ? 13.101 -14.570 -24.220 1.00 89.25 84 LYS A C 1
ATOM 733 O O . LYS A 1 84 ? 13.244 -13.365 -24.024 1.00 89.25 84 LYS A O 1
ATOM 738 N N . PHE A 1 85 ? 12.283 -15.340 -23.510 1.00 89.06 85 PHE A N 1
ATOM 739 C CA . PHE A 1 85 ? 11.712 -14.876 -22.254 1.00 89.06 85 PHE A CA 1
ATOM 740 C C . PHE A 1 85 ? 12.836 -14.590 -21.261 1.00 89.06 85 PHE A C 1
ATOM 742 O O . PHE A 1 85 ? 13.807 -15.341 -21.186 1.00 89.06 85 PHE A O 1
ATOM 749 N N . THR A 1 86 ? 12.692 -13.491 -20.535 1.00 88.94 86 THR A N 1
ATOM 750 C CA . THR A 1 86 ? 13.640 -13.048 -19.514 1.00 88.94 86 THR A CA 1
ATOM 751 C C . THR A 1 86 ? 13.135 -13.400 -18.125 1.00 88.94 86 THR A C 1
ATOM 753 O O . THR A 1 86 ? 11.925 -13.374 -17.881 1.00 88.94 86 THR A O 1
ATOM 756 N N . GLU A 1 87 ? 14.051 -13.605 -17.196 1.00 90.19 87 GLU A N 1
ATOM 757 C CA . GLU A 1 87 ? 13.777 -13.850 -15.785 1.00 90.19 87 GLU A CA 1
ATOM 758 C C . GLU A 1 87 ? 14.346 -12.726 -14.913 1.00 90.19 87 GLU A C 1
ATOM 760 O O . GLU A 1 87 ? 15.101 -11.878 -15.374 1.00 90.19 87 GLU A O 1
ATOM 765 N N . TYR A 1 88 ? 14.019 -12.716 -13.616 1.00 88.94 88 TYR A N 1
ATOM 766 C CA . TYR A 1 88 ? 14.521 -11.696 -12.683 1.00 88.94 88 TYR A CA 1
ATOM 767 C C . TYR A 1 88 ? 16.059 -11.588 -12.672 1.00 88.94 88 TYR A C 1
ATOM 769 O O . TYR A 1 88 ? 16.604 -10.500 -12.505 1.00 88.94 88 TYR A O 1
ATOM 777 N N . SER A 1 89 ? 16.763 -12.703 -12.880 1.00 90.25 89 SER A N 1
ATOM 778 C CA . SER A 1 89 ? 18.227 -12.752 -12.986 1.00 90.25 89 SER A CA 1
ATOM 779 C C . SER A 1 89 ? 18.777 -11.858 -14.103 1.00 90.25 89 SER A C 1
ATOM 781 O O . SER A 1 89 ? 19.827 -11.250 -13.903 1.00 90.25 89 SER A O 1
ATOM 783 N N . ASP A 1 90 ? 18.053 -11.695 -15.215 1.00 91.62 90 ASP A N 1
ATOM 784 C CA . ASP A 1 90 ? 18.444 -10.816 -16.328 1.00 91.62 90 ASP A CA 1
ATOM 785 C C . ASP A 1 90 ? 18.385 -9.326 -15.957 1.00 91.62 90 ASP A C 1
ATOM 787 O O . ASP A 1 90 ? 19.044 -8.494 -16.585 1.00 91.62 90 ASP A O 1
ATOM 791 N N . TYR A 1 91 ? 17.599 -8.988 -14.931 1.00 92.81 91 TYR A N 1
ATOM 792 C CA . TYR A 1 91 ? 17.389 -7.622 -14.448 1.00 92.81 91 TYR A CA 1
ATOM 793 C C . TYR A 1 91 ? 18.155 -7.320 -13.159 1.00 92.81 91 TYR A C 1
ATOM 795 O O . TYR A 1 91 ? 18.333 -6.151 -12.811 1.00 92.81 91 TYR A O 1
ATOM 803 N N . LYS A 1 92 ? 18.619 -8.354 -12.444 1.00 91.38 92 LYS A N 1
ATOM 804 C CA . LYS A 1 92 ? 19.141 -8.236 -11.077 1.00 91.38 92 LYS A CA 1
ATOM 805 C C . LYS A 1 92 ? 20.267 -7.210 -10.957 1.00 91.38 92 LYS A C 1
ATOM 807 O O . LYS A 1 92 ? 20.247 -6.426 -10.020 1.00 91.38 92 LYS A O 1
ATOM 812 N N . SER A 1 93 ? 21.209 -7.163 -11.901 1.00 93.25 93 SER A N 1
ATOM 813 C CA . SER A 1 93 ? 22.316 -6.195 -11.855 1.00 93.25 93 SER A CA 1
ATOM 814 C C . SER A 1 93 ? 21.839 -4.744 -11.949 1.00 93.25 93 SER A C 1
ATOM 816 O O . SER A 1 93 ? 22.367 -3.883 -11.255 1.00 93.25 93 SER A O 1
ATOM 818 N N . TYR A 1 94 ? 20.819 -4.478 -12.769 1.00 94.38 94 TYR A N 1
ATOM 819 C CA . TYR A 1 94 ? 20.212 -3.153 -12.902 1.00 94.38 94 TYR A CA 1
ATOM 820 C C . TYR A 1 94 ? 19.442 -2.770 -11.634 1.00 94.38 94 TYR A C 1
ATOM 822 O O . TYR A 1 94 ? 19.522 -1.635 -11.173 1.00 94.38 94 TYR A O 1
ATOM 830 N N . VAL A 1 95 ? 18.724 -3.727 -11.041 1.00 91.69 95 VAL A N 1
ATOM 831 C CA . VAL A 1 95 ? 18.021 -3.530 -9.766 1.00 91.69 95 VAL A CA 1
ATOM 832 C C . VAL A 1 95 ? 19.007 -3.306 -8.616 1.00 91.69 95 VAL A C 1
ATOM 834 O O . VAL A 1 95 ? 18.784 -2.422 -7.795 1.00 91.69 95 VAL A O 1
ATOM 837 N N . ASP A 1 96 ? 20.109 -4.057 -8.563 1.00 89.44 96 ASP A N 1
ATOM 838 C CA . ASP A 1 96 ? 21.172 -3.882 -7.569 1.00 89.44 96 ASP A CA 1
ATOM 839 C C . ASP A 1 96 ? 21.835 -2.501 -7.703 1.00 89.44 96 ASP A C 1
ATOM 841 O O . ASP A 1 96 ? 22.112 -1.857 -6.693 1.00 89.44 96 ASP A O 1
ATOM 845 N N . GLU A 1 97 ? 22.055 -2.020 -8.930 1.00 90.56 97 GLU A N 1
ATOM 846 C CA . GLU A 1 97 ? 22.555 -0.666 -9.200 1.00 90.56 97 GLU A CA 1
ATOM 847 C C . GLU A 1 97 ? 21.592 0.398 -8.657 1.00 90.56 97 GLU A C 1
ATOM 849 O O . GLU A 1 97 ? 22.008 1.248 -7.868 1.00 90.56 97 GLU A O 1
ATOM 854 N N . ILE A 1 98 ? 20.294 0.282 -8.965 1.00 90.44 98 ILE A N 1
ATOM 855 C CA . ILE A 1 98 ? 19.250 1.163 -8.415 1.00 90.44 98 ILE A CA 1
ATOM 856 C C . ILE A 1 98 ? 19.240 1.116 -6.883 1.00 90.44 98 ILE A C 1
ATOM 858 O O . ILE A 1 98 ? 19.182 2.156 -6.231 1.00 90.44 98 ILE A O 1
ATOM 862 N N . ARG A 1 99 ? 19.309 -0.082 -6.300 1.00 86.12 99 ARG A N 1
ATOM 863 C CA . ARG A 1 99 ? 19.266 -0.303 -4.849 1.00 86.12 99 ARG A CA 1
ATOM 864 C C . ARG A 1 99 ? 20.474 0.292 -4.124 1.00 86.12 99 ARG A C 1
ATOM 866 O O . ARG A 1 99 ? 20.324 0.790 -3.012 1.00 86.12 99 ARG A O 1
ATOM 873 N N . ASN A 1 100 ? 21.660 0.230 -4.725 1.00 85.19 100 ASN A N 1
ATOM 874 C CA . ASN A 1 100 ? 22.904 0.688 -4.103 1.00 85.19 100 ASN A CA 1
ATOM 875 C C . ASN A 1 100 ? 23.152 2.192 -4.301 1.00 85.19 100 ASN A C 1
ATOM 877 O O . ASN A 1 100 ? 23.680 2.865 -3.404 1.00 85.19 100 ASN A O 1
ATOM 881 N N . ASP A 1 101 ? 22.795 2.730 -5.468 1.00 82.12 101 ASP A N 1
ATOM 882 C CA . ASP A 1 101 ? 23.016 4.143 -5.775 1.00 82.12 101 ASP A CA 1
ATOM 883 C C . ASP A 1 101 ? 21.825 5.027 -5.391 1.00 82.12 101 ASP A C 1
ATOM 885 O O . ASP A 1 101 ? 22.031 6.148 -4.936 1.00 82.12 101 ASP A O 1
ATOM 889 N N . GLY A 1 102 ? 20.589 4.533 -5.518 1.00 70.38 102 GLY A N 1
ATOM 890 C CA . GLY A 1 102 ? 19.342 5.215 -5.137 1.00 70.38 102 GLY A CA 1
ATOM 891 C C . GLY A 1 102 ? 18.992 6.478 -5.936 1.00 70.38 102 GLY A C 1
ATOM 892 O O . GLY A 1 102 ? 17.857 6.941 -5.875 1.00 70.38 102 GLY A O 1
ATOM 893 N N . HIS A 1 103 ? 19.931 7.009 -6.724 1.00 71.94 103 HIS A N 1
ATOM 894 C CA . HIS A 1 103 ? 19.775 8.238 -7.504 1.00 71.94 103 HIS A CA 1
ATOM 895 C C . HIS A 1 103 ? 20.227 8.089 -8.961 1.00 71.94 103 HIS A C 1
ATOM 897 O O . HIS A 1 103 ? 20.414 9.086 -9.656 1.00 71.94 103 HIS A O 1
ATOM 903 N N . THR A 1 104 ? 20.380 6.868 -9.471 1.00 83.50 104 THR A N 1
ATOM 904 C CA . THR A 1 104 ? 20.602 6.684 -10.905 1.00 83.50 104 THR A CA 1
ATOM 905 C C . THR A 1 104 ? 19.269 6.738 -11.648 1.00 83.50 104 THR A C 1
ATOM 907 O O . THR A 1 104 ? 18.330 6.001 -11.336 1.00 83.50 104 THR A O 1
ATOM 910 N N . LYS A 1 105 ? 19.188 7.601 -12.659 1.00 90.75 105 LYS A N 1
ATOM 911 C CA . LYS A 1 105 ? 18.032 7.696 -13.555 1.00 90.75 105 LYS A CA 1
ATOM 912 C C . LYS A 1 105 ? 18.213 6.849 -14.812 1.00 90.75 105 LYS A C 1
ATOM 914 O O . LYS A 1 105 ? 19.332 6.474 -15.154 1.00 90.75 105 LYS A O 1
ATOM 919 N N . ASP A 1 106 ? 17.115 6.607 -15.521 1.00 94.19 106 ASP A N 1
ATOM 920 C CA . ASP A 1 106 ? 17.118 6.037 -16.874 1.00 94.19 106 ASP A CA 1
ATOM 921 C C . ASP A 1 106 ? 17.765 4.631 -16.957 1.00 94.19 106 ASP A C 1
ATOM 923 O O . ASP A 1 106 ? 18.359 4.264 -17.968 1.00 94.19 106 ASP A O 1
ATOM 927 N N . ILE A 1 107 ? 17.668 3.814 -15.896 1.00 94.50 107 ILE A N 1
ATOM 928 C CA . ILE A 1 107 ? 18.204 2.438 -15.896 1.00 94.50 107 ILE A CA 1
ATOM 929 C C . ILE A 1 107 ? 17.238 1.463 -16.585 1.00 94.50 107 ILE A C 1
ATOM 931 O O . ILE A 1 107 ? 17.569 0.917 -17.639 1.00 94.50 107 ILE A O 1
ATOM 935 N N . LEU A 1 108 ? 16.072 1.212 -15.976 1.00 93.56 108 LEU A N 1
ATOM 936 C CA . LEU A 1 108 ? 15.046 0.292 -16.489 1.00 93.56 108 LEU A CA 1
ATOM 937 C C . LEU A 1 108 ? 13.875 1.049 -17.129 1.00 93.56 108 LEU A C 1
ATOM 939 O O . LEU A 1 108 ? 13.403 0.649 -18.191 1.00 93.56 108 LEU A O 1
ATOM 943 N N . SER A 1 109 ? 13.465 2.161 -16.519 1.00 92.75 109 SER A N 1
ATOM 944 C CA . SER A 1 109 ? 12.477 3.109 -17.044 1.00 92.75 109 SER A CA 1
ATOM 945 C C . SER A 1 109 ? 13.051 4.530 -17.016 1.00 92.75 109 SER A C 1
ATOM 947 O O . SER A 1 109 ? 14.053 4.783 -16.336 1.00 92.75 109 SER A O 1
ATOM 949 N N . VAL A 1 110 ? 12.455 5.446 -17.778 1.00 91.56 110 VAL A N 1
ATOM 950 C CA . VAL A 1 110 ? 12.861 6.861 -17.816 1.00 91.56 110 VAL A CA 1
ATOM 951 C C . VAL A 1 110 ? 12.618 7.542 -16.467 1.00 91.56 110 VAL A C 1
ATOM 953 O O . VAL A 1 110 ? 11.578 7.363 -15.832 1.00 91.56 110 VAL A O 1
ATOM 956 N N . GLY A 1 111 ? 13.557 8.397 -16.066 1.00 89.88 111 GLY A N 1
ATOM 957 C CA . GLY A 1 111 ? 13.502 9.172 -14.832 1.00 89.88 111 GLY A CA 1
ATOM 958 C C . GLY A 1 111 ? 14.104 8.443 -13.633 1.00 89.88 111 GLY A C 1
ATOM 959 O O . GLY A 1 111 ? 14.841 7.468 -13.776 1.00 89.88 111 GLY A O 1
ATOM 960 N N . PHE A 1 112 ? 13.823 8.965 -12.439 1.00 88.69 112 PHE A N 1
ATOM 961 C CA . PHE A 1 112 ? 14.300 8.394 -11.182 1.00 88.69 112 PHE A CA 1
ATOM 962 C C . PHE A 1 112 ? 13.306 7.362 -10.635 1.00 88.69 112 PHE A C 1
ATOM 964 O O . PHE A 1 112 ? 12.091 7.592 -10.701 1.00 88.69 112 PHE A O 1
ATOM 971 N N . PRO A 1 113 ? 13.799 6.257 -10.053 1.00 90.19 113 PRO A N 1
ATOM 972 C CA . PRO A 1 113 ? 12.967 5.411 -9.219 1.00 90.19 113 PRO A CA 1
ATOM 973 C C . PRO A 1 113 ? 12.584 6.176 -7.944 1.00 90.19 113 PRO A C 1
ATOM 975 O O . PRO A 1 113 ? 13.410 6.859 -7.343 1.00 90.19 113 PRO A O 1
ATOM 978 N N . ILE A 1 114 ? 11.325 6.057 -7.538 1.00 87.44 114 ILE A N 1
ATOM 979 C CA . ILE A 1 114 ? 10.763 6.691 -6.332 1.00 87.44 114 ILE A CA 1
ATOM 980 C C . ILE A 1 114 ? 10.701 5.723 -5.145 1.00 87.44 114 ILE A C 1
ATOM 982 O O . ILE A 1 114 ? 10.662 6.138 -3.989 1.00 87.44 114 ILE A O 1
ATOM 986 N N . ALA A 1 115 ? 10.704 4.419 -5.429 1.00 87.69 115 ALA A N 1
ATOM 987 C CA . ALA A 1 115 ? 10.664 3.360 -4.436 1.00 87.69 115 ALA A CA 1
ATOM 988 C C . ALA A 1 115 ? 11.165 2.032 -5.021 1.00 87.69 115 ALA A C 1
ATOM 990 O O . ALA A 1 115 ? 11.179 1.835 -6.239 1.00 87.69 115 ALA A O 1
ATOM 991 N N . LEU A 1 116 ? 11.504 1.094 -4.141 1.00 88.00 116 LEU A N 1
ATOM 992 C CA . LEU A 1 116 ? 11.588 -0.332 -4.452 1.00 88.00 116 LEU A CA 1
ATOM 993 C C . LEU A 1 116 ? 10.381 -1.059 -3.864 1.00 88.00 116 LEU A C 1
ATOM 995 O O . LEU A 1 116 ? 9.864 -0.680 -2.814 1.00 88.00 116 LEU A O 1
ATOM 999 N N . THR A 1 117 ? 9.963 -2.138 -4.517 1.00 85.31 117 THR A N 1
ATOM 1000 C CA . THR A 1 117 ? 8.928 -3.035 -3.998 1.00 85.31 117 THR A CA 1
ATOM 1001 C C . THR A 1 117 ? 9.434 -4.466 -3.868 1.00 85.31 117 THR A C 1
ATOM 1003 O O . THR A 1 117 ? 10.031 -4.998 -4.800 1.00 85.31 117 THR A O 1
ATOM 1006 N N . ASN A 1 118 ? 9.201 -5.095 -2.717 1.00 82.44 118 ASN A N 1
ATOM 1007 C CA . ASN A 1 118 ? 9.442 -6.510 -2.464 1.00 82.44 118 ASN A CA 1
ATOM 1008 C C . ASN A 1 118 ? 8.253 -7.328 -2.965 1.00 82.44 118 ASN A C 1
ATOM 1010 O O . ASN A 1 118 ? 7.102 -7.049 -2.617 1.00 82.44 118 ASN A O 1
ATOM 1014 N N . THR A 1 119 ? 8.511 -8.387 -3.727 1.00 78.50 119 THR A N 1
ATOM 1015 C CA . THR A 1 119 ? 7.473 -9.397 -3.975 1.00 78.50 119 THR A CA 1
ATOM 1016 C C . THR A 1 119 ? 7.433 -10.421 -2.852 1.00 78.50 119 THR A C 1
ATOM 1018 O O . THR A 1 119 ? 8.479 -10.904 -2.429 1.00 78.50 119 THR A O 1
ATOM 1021 N N . SER A 1 120 ? 6.232 -10.841 -2.456 1.00 66.12 120 SER A N 1
ATOM 1022 C CA . SER A 1 120 ? 5.973 -11.849 -1.413 1.00 66.12 120 SER A CA 1
ATOM 1023 C C . SER A 1 120 ? 6.466 -13.273 -1.735 1.00 66.12 120 SER A C 1
ATOM 1025 O O . SER A 1 120 ? 6.259 -14.192 -0.949 1.00 66.12 120 SER A O 1
ATOM 1027 N N . GLY A 1 121 ? 7.090 -13.483 -2.897 1.00 54.34 121 GLY A N 1
ATOM 1028 C CA . GLY A 1 121 ? 7.351 -14.799 -3.483 1.00 54.34 121 GLY A CA 1
ATOM 1029 C C . GLY A 1 121 ? 8.751 -15.378 -3.274 1.00 54.34 121 GLY A C 1
ATOM 1030 O O . GLY A 1 121 ? 9.171 -16.179 -4.107 1.00 54.34 121 GLY A O 1
ATOM 1031 N N . THR A 1 122 ? 9.511 -14.986 -2.249 1.00 52.34 122 THR A N 1
ATOM 1032 C CA . THR A 1 122 ? 10.897 -15.472 -2.103 1.00 52.34 122 THR A CA 1
ATOM 1033 C C . THR A 1 122 ? 11.297 -15.788 -0.669 1.00 52.34 122 THR A C 1
ATOM 1035 O O . THR A 1 122 ? 11.364 -14.900 0.175 1.00 52.34 122 THR A O 1
ATOM 1038 N N . SER A 1 123 ? 11.668 -17.046 -0.434 1.00 42.28 123 SER A N 1
ATOM 1039 C CA . SER A 1 123 ? 12.541 -17.459 0.666 1.00 42.28 123 SER A CA 1
ATOM 1040 C C . SER A 1 123 ? 13.980 -17.042 0.312 1.00 42.28 123 SER A C 1
ATOM 1042 O O . SER A 1 123 ? 14.525 -17.555 -0.665 1.00 42.28 123 SER A O 1
ATOM 1044 N N . GLY A 1 124 ? 14.593 -16.103 1.043 1.00 63.62 124 GLY A N 1
ATOM 1045 C CA . GLY A 1 124 ? 15.954 -15.595 0.768 1.00 63.62 124 GLY A CA 1
ATOM 1046 C C . GLY A 1 124 ? 16.017 -14.075 0.545 1.00 63.62 124 GLY A C 1
ATOM 1047 O O . GLY A 1 124 ? 15.257 -13.346 1.173 1.00 63.62 124 GLY A O 1
ATOM 1048 N N . ASP A 1 125 ? 16.920 -13.599 -0.330 1.00 69.94 125 ASP A N 1
ATOM 1049 C CA . ASP A 1 125 ? 17.018 -12.176 -0.735 1.00 69.94 125 ASP A CA 1
ATOM 1050 C C . ASP A 1 125 ? 15.782 -11.799 -1.579 1.00 69.94 125 ASP A C 1
ATOM 1052 O O . ASP A 1 125 ? 15.583 -12.388 -2.652 1.00 69.94 125 ASP A O 1
ATOM 1056 N N . PRO A 1 126 ? 14.914 -10.884 -1.108 1.00 73.38 126 PRO A N 1
ATOM 1057 C CA . PRO A 1 126 ? 13.668 -10.582 -1.788 1.00 73.38 126 PRO A CA 1
ATOM 1058 C C . PRO A 1 126 ? 13.892 -9.969 -3.169 1.00 73.38 126 PRO A C 1
ATOM 1060 O O . PRO A 1 126 ? 14.716 -9.075 -3.354 1.00 73.38 126 PRO A O 1
ATOM 1063 N N . LYS A 1 127 ? 13.117 -10.425 -4.162 1.00 86.06 127 LYS A N 1
ATOM 1064 C CA . LYS A 1 127 ? 13.101 -9.785 -5.487 1.00 86.06 127 LYS A CA 1
ATOM 1065 C C . LYS A 1 127 ? 12.537 -8.370 -5.351 1.00 86.06 127 LYS A C 1
ATOM 1067 O O . LYS A 1 127 ? 11.406 -8.200 -4.890 1.00 86.06 127 LYS A O 1
ATOM 1072 N N . ASN A 1 128 ? 13.324 -7.384 -5.779 1.00 86.38 128 ASN A N 1
ATOM 1073 C CA . ASN A 1 128 ? 12.988 -5.969 -5.758 1.00 86.38 128 ASN A CA 1
ATOM 1074 C C . ASN A 1 128 ? 12.572 -5.484 -7.150 1.00 86.38 128 ASN A C 1
ATOM 1076 O O . ASN A 1 128 ? 13.271 -5.722 -8.131 1.00 86.38 128 ASN A O 1
ATOM 1080 N N . TYR A 1 129 ? 11.477 -4.736 -7.230 1.00 87.44 129 TYR A N 1
ATOM 1081 C CA . TYR A 1 129 ? 11.045 -4.076 -8.460 1.00 87.44 129 TYR A CA 1
ATOM 1082 C C . TYR A 1 129 ? 11.043 -2.563 -8.246 1.00 87.44 129 TYR A C 1
ATOM 1084 O O . TYR A 1 129 ? 10.383 -2.090 -7.313 1.00 87.44 129 TYR A O 1
ATOM 1092 N N . PRO A 1 130 ? 11.785 -1.793 -9.058 1.00 90.06 130 PRO A N 1
ATOM 1093 C CA . PRO A 1 130 ? 11.783 -0.344 -8.960 1.00 90.06 130 PRO A CA 1
ATOM 1094 C C . PRO A 1 130 ? 10.472 0.231 -9.484 1.00 90.06 130 PRO A C 1
ATOM 1096 O O . PRO A 1 130 ? 9.990 -0.148 -10.551 1.00 90.06 130 PRO A O 1
ATOM 1099 N N . VAL A 1 131 ? 9.919 1.174 -8.732 1.00 88.94 131 VAL A N 1
ATOM 1100 C CA . VAL A 1 131 ? 8.749 1.956 -9.126 1.00 88.94 131 VAL A CA 1
ATOM 1101 C C . VAL A 1 131 ? 9.239 3.312 -9.608 1.00 88.94 131 VAL A C 1
ATOM 1103 O O . VAL A 1 131 ? 10.012 3.968 -8.911 1.00 88.94 131 VAL A O 1
ATOM 1106 N N . TYR A 1 132 ? 8.784 3.738 -10.783 1.00 88.56 132 TYR A N 1
ATOM 1107 C CA . TYR A 1 132 ? 9.127 5.026 -11.383 1.00 88.56 132 TYR A CA 1
ATOM 1108 C C . TYR A 1 132 ? 7.927 5.967 -11.374 1.00 88.56 132 TYR A C 1
ATOM 1110 O O . TYR A 1 132 ? 6.782 5.538 -11.515 1.00 88.56 132 TYR A O 1
ATOM 1118 N N . SER A 1 133 ? 8.192 7.268 -11.264 1.00 82.69 133 SER A N 1
ATOM 1119 C CA . SER A 1 133 ? 7.153 8.306 -11.226 1.00 82.69 133 SER A CA 1
ATOM 1120 C C . SER A 1 133 ? 6.292 8.370 -12.493 1.00 82.69 133 SER A C 1
ATOM 1122 O O . SER A 1 133 ? 5.140 8.786 -12.424 1.00 82.69 133 SER A O 1
ATOM 1124 N N . LEU A 1 134 ? 6.807 7.944 -13.651 1.00 80.62 134 LEU A N 1
ATOM 1125 C CA . LEU A 1 134 ? 6.025 7.875 -14.892 1.00 80.62 134 LEU A CA 1
ATOM 1126 C C . LEU A 1 134 ? 4.965 6.766 -14.854 1.00 80.62 134 LEU A C 1
ATOM 1128 O O . LEU A 1 134 ? 3.894 6.917 -15.445 1.00 80.62 134 LEU A O 1
ATOM 1132 N N . ASP A 1 135 ? 5.233 5.705 -14.097 1.00 81.38 135 ASP A N 1
ATOM 1133 C CA . ASP A 1 135 ? 4.424 4.489 -14.075 1.00 81.38 135 ASP A CA 1
ATOM 1134 C C . ASP A 1 135 ? 3.382 4.503 -12.942 1.00 81.38 135 ASP A C 1
ATOM 1136 O O . ASP A 1 135 ? 2.509 3.643 -12.898 1.00 81.38 135 ASP A O 1
ATOM 1140 N N . ILE A 1 136 ? 3.391 5.508 -12.051 1.00 83.00 136 ILE A N 1
ATOM 1141 C CA . ILE A 1 136 ? 2.453 5.588 -10.909 1.00 83.00 136 ILE A CA 1
ATOM 1142 C C . ILE A 1 136 ? 0.998 5.843 -11.316 1.00 83.00 136 ILE A C 1
ATOM 1144 O O . ILE A 1 136 ? 0.085 5.621 -10.522 1.00 83.00 136 ILE A O 1
ATOM 1148 N N . ASN A 1 137 ? 0.754 6.349 -12.528 1.00 82.94 137 ASN A N 1
ATOM 1149 C CA . ASN A 1 137 ? -0.600 6.698 -12.963 1.00 82.94 137 ASN A CA 1
ATOM 1150 C C . ASN A 1 137 ? -1.511 5.472 -13.009 1.00 82.94 137 ASN A C 1
ATOM 1152 O O . ASN A 1 137 ? -2.667 5.560 -12.611 1.00 82.94 137 ASN A O 1
ATOM 1156 N N . GLU A 1 138 ? -1.004 4.337 -13.480 1.00 82.00 138 GLU A N 1
ATOM 1157 C CA . GLU A 1 138 ? -1.778 3.104 -13.586 1.00 82.00 138 GLU A CA 1
ATOM 1158 C C . GLU A 1 138 ? -2.196 2.538 -12.216 1.00 82.00 138 GLU A C 1
ATOM 1160 O O . GLU A 1 138 ? -3.403 2.411 -11.997 1.00 82.00 138 GLU A O 1
ATOM 1165 N N . PRO A 1 139 ? -1.289 2.274 -11.252 1.00 79.94 139 PRO A N 1
ATOM 1166 C CA . PRO A 1 139 ? -1.683 1.810 -9.924 1.00 79.94 139 PRO A CA 1
ATOM 1167 C C . PRO A 1 139 ? -2.569 2.827 -9.193 1.00 79.94 139 PRO A C 1
ATOM 1169 O O . PRO A 1 139 ? -3.520 2.424 -8.520 1.00 79.94 139 PRO A O 1
ATOM 1172 N N . TYR A 1 140 ? -2.339 4.136 -9.368 1.00 81.56 140 TYR A N 1
ATOM 1173 C CA . TYR A 1 140 ? -3.245 5.160 -8.840 1.00 81.56 140 TYR A CA 1
ATOM 1174 C C . TYR A 1 140 ? -4.645 5.059 -9.460 1.00 81.56 140 TYR A C 1
ATOM 1176 O O . TYR A 1 140 ? -5.639 5.059 -8.738 1.00 81.56 140 TYR A O 1
ATOM 1184 N N . ASN A 1 141 ? -4.741 4.935 -10.785 1.00 78.94 141 ASN A N 1
ATOM 1185 C CA . ASN A 1 141 ? -6.017 4.824 -11.487 1.00 78.94 141 ASN A CA 1
ATOM 1186 C C . ASN A 1 141 ? -6.754 3.536 -11.120 1.00 78.94 141 ASN A C 1
ATOM 1188 O O . ASN A 1 141 ? -7.969 3.575 -10.975 1.00 78.94 141 ASN A O 1
ATOM 1192 N N . ILE A 1 142 ? -6.055 2.416 -10.921 1.00 76.25 142 ILE A N 1
ATOM 1193 C CA . ILE A 1 142 ? -6.661 1.172 -10.426 1.00 76.25 142 ILE A CA 1
ATOM 1194 C C . ILE A 1 142 ? -7.267 1.402 -9.039 1.00 76.25 142 ILE A C 1
ATOM 1196 O O . ILE A 1 142 ? -8.435 1.078 -8.828 1.00 76.25 142 ILE A O 1
ATOM 1200 N N . ALA A 1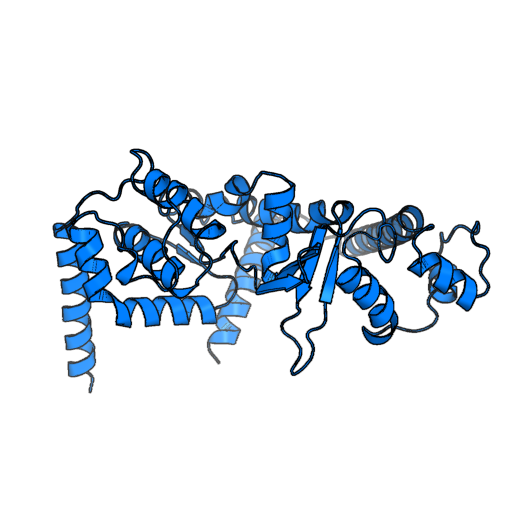 143 ? -6.520 2.016 -8.117 1.00 72.88 143 ALA A N 1
ATOM 1201 C CA . ALA A 1 143 ? -7.018 2.325 -6.778 1.00 72.88 143 ALA A CA 1
ATOM 1202 C C . ALA A 1 143 ? -8.214 3.290 -6.819 1.00 72.88 143 ALA A C 1
ATOM 1204 O O . ALA A 1 143 ? -9.245 3.031 -6.203 1.00 72.88 143 ALA A O 1
ATOM 1205 N N . TYR A 1 144 ? -8.114 4.361 -7.607 1.00 74.31 144 TYR A N 1
ATOM 1206 C CA . TYR A 1 144 ? -9.189 5.327 -7.830 1.00 74.31 144 TYR A CA 1
ATOM 1207 C C . TYR A 1 144 ? -10.434 4.675 -8.439 1.00 74.31 144 TYR A C 1
ATOM 1209 O O . TYR A 1 144 ? -11.562 4.938 -8.030 1.00 74.31 144 TYR A O 1
ATOM 1217 N N . MET A 1 145 ? -10.249 3.791 -9.417 1.00 71.25 145 MET A N 1
ATOM 1218 C CA . MET A 1 145 ? -11.349 3.056 -10.026 1.00 71.25 145 MET A CA 1
ATOM 1219 C C . MET A 1 145 ? -11.980 2.113 -9.018 1.00 71.25 145 MET A C 1
ATOM 1221 O O . MET A 1 145 ? -13.202 2.086 -8.942 1.00 71.25 145 MET A O 1
ATOM 1225 N N . MET A 1 146 ? -11.209 1.405 -8.192 1.00 66.94 146 MET A N 1
ATOM 1226 C CA . MET A 1 146 ? -11.783 0.641 -7.085 1.00 66.94 146 MET A CA 1
ATOM 1227 C C . MET A 1 146 ? -12.622 1.560 -6.187 1.00 66.94 146 MET A C 1
ATOM 1229 O O . MET A 1 146 ? -13.767 1.213 -5.921 1.00 66.94 146 MET A O 1
ATOM 1233 N N . THR A 1 147 ? -12.155 2.774 -5.854 1.00 65.00 147 THR A N 1
ATOM 1234 C CA . THR A 1 147 ? -12.927 3.737 -5.038 1.00 65.00 147 THR A CA 1
ATOM 1235 C C . THR A 1 147 ? -14.177 4.322 -5.669 1.00 65.00 147 THR A C 1
ATOM 1237 O O . THR A 1 147 ? -15.114 4.682 -4.955 1.00 65.00 147 THR A O 1
ATOM 1240 N N . LYS A 1 148 ? -14.242 4.386 -6.996 1.00 63.06 148 LYS A N 1
ATOM 1241 C CA . LYS A 1 148 ? -15.391 4.946 -7.723 1.00 63.06 148 LYS A CA 1
ATOM 1242 C C . LYS A 1 148 ? -16.327 3.910 -8.336 1.00 63.06 148 LYS A C 1
ATOM 1244 O O . LYS A 1 148 ? -17.476 4.240 -8.620 1.00 63.06 148 LYS A O 1
ATOM 1249 N N . THR A 1 149 ? -15.844 2.697 -8.597 1.00 56.25 149 THR A N 1
ATOM 1250 C CA . THR A 1 149 ? -16.577 1.663 -9.347 1.00 56.25 149 THR A CA 1
ATOM 1251 C C . THR A 1 149 ? -17.097 0.521 -8.495 1.00 56.25 149 THR A C 1
ATOM 1253 O O . THR A 1 149 ? -17.936 -0.232 -9.001 1.00 56.25 149 THR A O 1
ATOM 1256 N N . VAL A 1 150 ? -16.690 0.417 -7.218 1.00 56.50 150 VAL A N 1
ATOM 1257 C CA . VAL A 1 150 ? -17.490 -0.336 -6.244 1.00 56.50 150 VAL A CA 1
ATOM 1258 C C . VAL A 1 150 ? -18.916 0.197 -6.372 1.00 56.50 150 VAL A C 1
ATOM 1260 O O . VAL A 1 150 ? -19.102 1.412 -6.268 1.00 56.50 150 VAL A O 1
ATOM 1263 N N . PRO A 1 151 ? -19.895 -0.648 -6.745 1.00 51.34 151 PRO A N 1
ATOM 1264 C CA . PRO A 1 151 ? -21.093 -0.143 -7.390 1.00 51.34 151 PRO A CA 1
ATOM 1265 C C . PRO A 1 151 ? -21.778 0.857 -6.470 1.00 51.34 151 PRO A C 1
ATOM 1267 O O . PRO A 1 151 ? -22.107 0.533 -5.328 1.00 51.34 151 PRO A O 1
ATOM 1270 N N . SER A 1 152 ? -21.995 2.073 -6.973 1.00 49.12 152 SER A N 1
ATOM 1271 C CA . SER A 1 152 ? -22.616 3.192 -6.253 1.00 49.12 152 SER A CA 1
ATOM 1272 C C . SER A 1 152 ? -24.078 2.925 -5.845 1.00 49.12 152 SER A C 1
ATOM 1274 O O . SER A 1 152 ? -24.810 3.827 -5.462 1.00 49.12 152 SER A O 1
ATOM 1276 N N . ASN A 1 153 ? -24.527 1.689 -5.994 1.00 45.12 153 ASN A N 1
ATOM 1277 C CA . ASN A 1 153 ? -25.827 1.142 -5.666 1.00 45.12 153 ASN A CA 1
ATOM 1278 C C . ASN A 1 153 ? -25.738 -0.079 -4.726 1.00 45.12 153 ASN A C 1
ATOM 1280 O O . ASN A 1 153 ? -26.766 -0.473 -4.195 1.00 45.12 153 ASN A O 1
ATOM 1284 N N . LEU A 1 154 ? -24.555 -0.678 -4.521 1.00 52.16 154 LEU A N 1
ATOM 1285 C CA . LEU A 1 154 ? -24.336 -1.774 -3.560 1.00 52.16 154 LEU A CA 1
ATOM 1286 C C . LEU A 1 154 ? -23.683 -1.308 -2.254 1.00 52.16 154 LEU A C 1
ATOM 1288 O O . LEU A 1 154 ? -23.889 -1.949 -1.234 1.00 52.16 154 LEU A O 1
ATOM 1292 N N . PHE A 1 155 ? -22.903 -0.223 -2.289 1.00 56.25 155 PHE A N 1
ATOM 1293 C CA . PHE A 1 155 ? -22.138 0.254 -1.127 1.00 56.25 155 PHE A CA 1
ATOM 1294 C C . PHE A 1 155 ? -22.189 1.775 -0.933 1.00 56.25 155 PHE A C 1
ATOM 1296 O O . PHE A 1 155 ? -21.495 2.328 -0.085 1.00 56.25 155 PHE A O 1
ATOM 1303 N N . ASN A 1 156 ? -22.968 2.490 -1.746 1.00 57.06 156 ASN A N 1
ATOM 1304 C CA . ASN A 1 156 ? -23.085 3.939 -1.618 1.00 57.06 156 ASN A CA 1
ATOM 1305 C C . ASN A 1 156 ? -23.921 4.296 -0.392 1.00 57.06 156 ASN A C 1
ATOM 1307 O O . ASN A 1 156 ? -25.069 3.873 -0.290 1.00 57.06 156 ASN A O 1
ATOM 1311 N N . GLY A 1 157 ? -23.329 5.070 0.513 1.00 62.94 157 GLY A N 1
ATOM 1312 C CA . GLY A 1 157 ? -23.890 5.346 1.834 1.00 62.94 157 GLY A CA 1
ATOM 1313 C C . GLY A 1 157 ? -23.568 4.276 2.877 1.00 62.94 157 GLY A C 1
ATOM 1314 O O . GLY A 1 157 ? -23.834 4.519 4.050 1.00 62.94 157 GLY A O 1
ATOM 1315 N N . CYS A 1 158 ? -22.968 3.145 2.481 1.00 70.56 158 CYS A N 1
ATOM 1316 C CA . CYS A 1 158 ? -22.612 2.115 3.439 1.00 70.56 158 CYS A CA 1
ATOM 1317 C C . CYS A 1 158 ? -21.417 2.518 4.286 1.00 70.56 158 CYS A C 1
ATOM 1319 O O . CYS A 1 158 ? -20.408 3.018 3.780 1.00 70.56 158 CYS A O 1
ATOM 1321 N N . LYS A 1 159 ? -21.505 2.217 5.577 1.00 77.75 159 LYS A N 1
ATOM 1322 C CA . LYS A 1 159 ? -20.404 2.417 6.515 1.00 77.75 159 LYS A CA 1
ATOM 1323 C C . LYS A 1 159 ? -19.415 1.267 6.375 1.00 77.75 159 LYS A C 1
ATOM 1325 O O . LYS A 1 159 ? -19.692 0.136 6.777 1.00 77.75 159 LYS A O 1
ATOM 1330 N N . CYS A 1 160 ? -18.280 1.565 5.749 1.00 78.62 160 CYS A N 1
ATOM 1331 C CA . CYS A 1 160 ? -17.258 0.596 5.379 1.00 78.62 160 CYS A CA 1
ATOM 1332 C C . CYS A 1 160 ? -15.930 0.901 6.075 1.00 78.62 160 CYS A C 1
ATOM 1334 O O . CYS A 1 160 ? -15.513 2.052 6.174 1.00 78.62 160 CYS A O 1
ATOM 1336 N N . VAL A 1 161 ? -15.239 -0.148 6.512 1.00 82.50 161 VAL A N 1
ATOM 1337 C CA . VAL A 1 161 ? -13.840 -0.079 6.934 1.00 82.50 161 VAL A CA 1
ATOM 1338 C C . VAL A 1 161 ? -13.033 -1.071 6.108 1.00 82.50 161 VAL A C 1
ATOM 1340 O O . VAL A 1 161 ? -13.367 -2.247 5.987 1.00 82.50 161 VAL A O 1
ATOM 1343 N N . SER A 1 162 ? -11.950 -0.594 5.514 1.00 80.56 162 SER A N 1
ATOM 1344 C CA . SER A 1 162 ? -11.004 -1.364 4.723 1.00 80.56 162 SER A CA 1
ATOM 1345 C C . SER A 1 162 ? -9.659 -1.409 5.42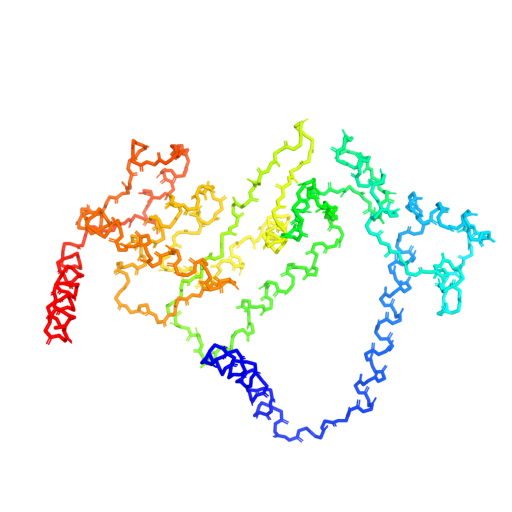4 1.00 80.56 162 SER A C 1
ATOM 1347 O O . SER A 1 162 ? -9.033 -0.374 5.644 1.00 80.56 162 SER A O 1
ATOM 1349 N N . LEU A 1 163 ? -9.187 -2.616 5.728 1.00 79.25 163 LEU A N 1
ATOM 1350 C CA . LEU A 1 163 ? -7.937 -2.891 6.443 1.00 79.25 163 LEU A CA 1
ATOM 1351 C C . LEU A 1 163 ? -6.687 -2.753 5.555 1.00 79.25 163 LEU A C 1
ATOM 1353 O O . LEU A 1 163 ? -5.650 -3.361 5.822 1.00 79.25 163 LEU A O 1
ATOM 1357 N N . ASN A 1 164 ? -6.779 -1.985 4.472 1.00 70.00 164 ASN A N 1
ATOM 1358 C CA . ASN A 1 164 ? -5.655 -1.717 3.589 1.00 70.00 164 ASN A CA 1
ATOM 1359 C C . ASN A 1 164 ? -4.774 -0.640 4.230 1.00 70.00 164 ASN A C 1
ATOM 1361 O O . ASN A 1 164 ? -5.090 0.548 4.170 1.00 70.00 164 ASN A O 1
ATOM 1365 N N . SER A 1 165 ? -3.682 -1.057 4.870 1.00 65.69 165 SER A N 1
ATOM 1366 C CA . SER A 1 165 ? -2.693 -0.112 5.387 1.00 65.69 165 SER A CA 1
ATOM 1367 C C . SER A 1 165 ? -1.918 0.555 4.257 1.00 65.69 165 SER A C 1
ATOM 1369 O O . SER A 1 165 ? -1.572 -0.058 3.242 1.00 65.69 165 SER A O 1
ATOM 1371 N N . LEU A 1 166 ? -1.628 1.835 4.469 1.00 62.12 166 LEU A N 1
ATOM 1372 C CA . LEU A 1 166 ? -0.789 2.646 3.608 1.00 62.12 166 LEU A CA 1
ATOM 1373 C C . LEU A 1 166 ? 0.654 2.765 4.141 1.00 62.12 166 LEU A C 1
ATOM 1375 O O . LEU A 1 166 ? 1.492 3.441 3.544 1.00 62.12 166 LEU A O 1
ATOM 1379 N N . SER A 1 167 ? 0.968 2.138 5.271 1.00 56.12 167 SER A N 1
ATOM 1380 C CA . SER A 1 167 ? 2.197 2.358 6.035 1.00 56.12 167 SER A CA 1
ATOM 1381 C C . SER A 1 167 ? 3.159 1.160 6.026 1.00 56.12 167 SER A C 1
ATOM 1383 O O . SER A 1 167 ? 3.884 0.952 6.988 1.00 56.12 167 SER A O 1
ATOM 1385 N N . TYR A 1 168 ? 3.254 0.397 4.932 1.00 60.59 168 TYR A N 1
ATOM 1386 C CA . TYR A 1 168 ? 4.206 -0.727 4.823 1.00 60.59 168 TYR A CA 1
ATOM 1387 C C . TYR A 1 168 ? 5.592 -0.309 4.319 1.00 60.59 168 TYR A C 1
ATOM 1389 O O . TYR A 1 168 ? 6.086 -0.831 3.319 1.00 60.59 168 TYR A O 1
ATOM 1397 N N . GLU A 1 169 ? 6.223 0.659 4.982 1.00 64.06 169 GLU A N 1
ATOM 1398 C CA . GLU A 1 169 ? 7.664 0.862 4.804 1.00 64.06 169 GLU A CA 1
ATOM 1399 C C . GLU A 1 169 ? 8.376 -0.290 5.513 1.00 64.06 169 GLU A C 1
ATOM 1401 O O . GLU A 1 169 ? 8.394 -0.352 6.741 1.00 64.06 169 GLU A O 1
ATOM 1406 N N . THR A 1 170 ? 8.894 -1.240 4.738 1.00 59.94 170 THR A N 1
ATOM 1407 C CA . THR A 1 170 ? 9.514 -2.448 5.285 1.00 59.94 170 THR A CA 1
ATOM 1408 C C . THR A 1 170 ? 10.988 -2.217 5.578 1.00 59.94 170 THR A C 1
ATOM 1410 O O . THR A 1 170 ? 11.483 -2.667 6.609 1.00 59.94 170 THR A O 1
ATOM 1413 N N . TYR A 1 171 ? 11.681 -1.466 4.713 1.00 60.78 171 TYR A N 1
ATOM 1414 C CA . TYR A 1 171 ? 13.107 -1.179 4.863 1.00 60.78 171 TYR A CA 1
ATOM 1415 C C . TYR A 1 171 ? 13.493 0.162 4.234 1.00 60.78 171 TYR A C 1
ATOM 1417 O O . TYR A 1 171 ? 13.070 0.501 3.125 1.00 60.78 171 TYR A O 1
ATOM 1425 N N . THR A 1 172 ? 14.401 0.879 4.889 1.00 56.75 172 THR A N 1
ATOM 1426 C CA . THR A 1 172 ? 15.145 1.978 4.267 1.00 56.75 172 THR A CA 1
ATOM 1427 C C . THR A 1 172 ? 16.442 1.405 3.708 1.00 56.75 172 THR A C 1
ATOM 1429 O O . THR A 1 172 ? 17.274 0.902 4.466 1.00 56.75 172 THR A O 1
ATOM 1432 N N . THR A 1 173 ? 16.651 1.450 2.389 1.00 57.72 173 THR A N 1
ATOM 1433 C CA . THR A 1 173 ? 17.995 1.174 1.850 1.00 57.72 173 THR A CA 1
ATOM 1434 C C . THR A 1 173 ? 18.894 2.332 2.261 1.00 57.72 173 THR A C 1
ATOM 1436 O O . THR A 1 173 ? 18.539 3.448 1.919 1.00 57.72 173 THR A O 1
ATOM 1439 N N . LYS A 1 174 ? 19.977 2.084 3.023 1.00 56.78 174 LYS A N 1
ATOM 1440 C CA . LYS A 1 174 ? 21.058 3.021 3.448 1.00 56.78 174 LYS A CA 1
ATOM 1441 C C . LYS A 1 174 ? 20.832 4.529 3.154 1.00 56.78 174 LYS A C 1
ATOM 1443 O O . LYS A 1 174 ? 21.670 5.161 2.523 1.00 56.78 174 LYS A O 1
ATOM 1448 N N . ASP A 1 175 ? 19.708 5.084 3.599 1.00 55.62 175 ASP A N 1
ATOM 1449 C CA . ASP A 1 175 ? 19.229 6.459 3.385 1.00 55.62 175 ASP A CA 1
ATOM 1450 C C . ASP A 1 175 ? 18.881 6.932 1.950 1.00 55.62 175 ASP A C 1
ATOM 1452 O O . ASP A 1 175 ? 18.600 8.117 1.776 1.00 55.62 175 ASP A O 1
ATOM 1456 N N . LYS A 1 176 ? 18.830 6.069 0.918 1.00 68.19 176 LYS A N 1
ATOM 1457 C CA . LYS A 1 176 ? 18.681 6.523 -0.488 1.00 68.19 176 LYS A CA 1
ATOM 1458 C C . LYS A 1 176 ? 17.336 6.235 -1.166 1.00 68.19 176 LYS A C 1
ATOM 1460 O O . LYS A 1 176 ? 16.794 7.119 -1.823 1.00 68.19 176 LYS A O 1
ATOM 1465 N N . LEU A 1 177 ? 16.779 5.026 -1.025 1.00 82.31 177 LEU A N 1
ATOM 1466 C CA . LEU A 1 177 ? 15.495 4.652 -1.643 1.00 82.31 177 LEU A CA 1
ATOM 1467 C C . LEU A 1 177 ? 14.648 3.797 -0.692 1.00 82.31 177 LEU A C 1
ATOM 1469 O O . LEU A 1 177 ? 15.119 2.810 -0.114 1.00 82.31 177 LEU A O 1
ATOM 1473 N N . LYS A 1 178 ? 13.380 4.164 -0.514 1.00 82.69 178 LYS A N 1
ATOM 1474 C CA . LYS A 1 178 ? 12.472 3.427 0.372 1.00 82.69 178 LYS A CA 1
ATOM 1475 C C . LYS A 1 178 ? 12.020 2.127 -0.280 1.00 82.69 178 LYS A C 1
ATOM 1477 O O . LYS A 1 178 ? 11.723 2.106 -1.476 1.00 82.69 178 LYS A O 1
ATOM 1482 N N . THR A 1 179 ? 11.967 1.056 0.506 1.00 82.00 179 THR A N 1
ATOM 1483 C CA . THR A 1 179 ? 11.457 -0.245 0.067 1.00 82.00 179 THR A CA 1
ATOM 1484 C C . THR A 1 179 ? 10.139 -0.551 0.763 1.00 82.00 179 THR A C 1
ATOM 1486 O O . THR A 1 179 ? 10.011 -0.398 1.979 1.00 82.00 179 THR A O 1
ATOM 1489 N N . TYR A 1 180 ? 9.169 -0.989 -0.030 1.00 80.19 180 TYR A N 1
ATOM 1490 C CA . TYR A 1 180 ? 7.826 -1.351 0.406 1.00 80.19 180 TYR A CA 1
ATOM 1491 C C . TYR A 1 180 ? 7.493 -2.765 -0.050 1.00 80.19 180 TYR A C 1
ATOM 1493 O O . TYR A 1 180 ? 8.144 -3.296 -0.941 1.00 80.19 180 TYR A O 1
ATOM 1501 N N . ASP A 1 181 ? 6.448 -3.375 0.488 1.00 79.44 181 ASP A N 1
ATOM 1502 C CA . ASP A 1 181 ? 5.882 -4.562 -0.155 1.00 79.44 181 ASP A CA 1
ATOM 1503 C C . ASP A 1 181 ? 5.093 -4.172 -1.410 1.00 79.44 181 ASP A C 1
ATOM 1505 O O . ASP A 1 181 ? 4.525 -3.082 -1.495 1.00 79.44 181 ASP A O 1
ATOM 1509 N N . VAL A 1 182 ? 5.030 -5.064 -2.404 1.00 79.50 182 VAL A N 1
ATOM 1510 C CA . VAL A 1 182 ? 4.305 -4.813 -3.667 1.00 79.50 182 VAL A CA 1
ATOM 1511 C C . VAL A 1 182 ? 2.822 -4.485 -3.447 1.00 79.50 182 VAL A C 1
ATOM 1513 O O . VAL A 1 182 ? 2.228 -3.738 -4.223 1.00 79.50 182 VAL A O 1
ATOM 1516 N N . SER A 1 183 ? 2.233 -4.976 -2.353 1.00 74.50 183 SER A N 1
ATOM 1517 C CA . SER A 1 183 ? 0.870 -4.638 -1.924 1.00 74.50 183 SER A CA 1
ATOM 1518 C C . SER A 1 183 ? 0.670 -3.138 -1.675 1.00 74.50 183 SER A C 1
ATOM 1520 O O . SER A 1 183 ? -0.459 -2.661 -1.748 1.00 74.50 183 SER A O 1
ATOM 1522 N N . ALA A 1 184 ? 1.742 -2.381 -1.431 1.00 77.12 184 ALA A N 1
ATOM 1523 C CA . ALA A 1 184 ? 1.700 -0.945 -1.191 1.00 77.12 184 ALA A CA 1
ATOM 1524 C C . ALA A 1 184 ? 1.828 -0.095 -2.471 1.00 77.12 184 ALA A C 1
ATOM 1526 O O . ALA A 1 184 ? 1.864 1.129 -2.373 1.00 77.12 184 ALA A O 1
ATOM 1527 N N . ILE A 1 185 ? 1.897 -0.675 -3.678 1.00 80.50 185 ILE A N 1
ATOM 1528 C CA . ILE A 1 185 ? 2.146 0.107 -4.908 1.00 80.50 185 ILE A CA 1
ATOM 1529 C C . ILE A 1 185 ? 1.078 1.179 -5.181 1.00 80.50 185 ILE A C 1
ATOM 1531 O O . ILE A 1 185 ? 1.397 2.296 -5.588 1.00 80.50 185 ILE A O 1
ATOM 1535 N N . THR A 1 186 ? -0.190 0.873 -4.902 1.00 79.00 186 THR A N 1
ATOM 1536 C CA . THR A 1 186 ? -1.317 1.813 -5.025 1.00 79.00 186 THR A CA 1
ATOM 1537 C C . THR A 1 186 ? -1.190 2.970 -4.040 1.00 79.00 186 THR A C 1
ATOM 1539 O O . THR A 1 186 ? -1.456 4.124 -4.378 1.00 79.00 186 THR A O 1
ATOM 1542 N N . THR A 1 187 ? -0.714 2.672 -2.836 1.00 75.81 187 THR A N 1
ATOM 1543 C CA . THR A 1 187 ? -0.417 3.649 -1.798 1.00 75.81 187 THR A CA 1
ATOM 1544 C C . THR A 1 187 ? 0.723 4.574 -2.184 1.00 75.81 187 THR A C 1
ATOM 1546 O O . THR A 1 187 ? 0.591 5.789 -2.039 1.00 75.81 187 THR A O 1
ATOM 1549 N N . ILE A 1 188 ? 1.842 4.013 -2.655 1.00 79.38 188 ILE A N 1
ATOM 1550 C CA . ILE A 1 188 ? 2.998 4.786 -3.122 1.00 79.38 188 ILE A CA 1
ATOM 1551 C C . ILE A 1 188 ? 2.514 5.768 -4.185 1.00 79.38 188 ILE A C 1
ATOM 1553 O O . ILE A 1 188 ? 2.716 6.970 -4.055 1.00 79.38 188 ILE A O 1
ATOM 1557 N N . ALA A 1 189 ? 1.758 5.275 -5.167 1.00 83.50 189 ALA A N 1
ATOM 1558 C CA . ALA A 1 189 ? 1.206 6.105 -6.223 1.00 83.50 189 ALA A CA 1
ATOM 1559 C C . ALA A 1 189 ? 0.303 7.238 -5.698 1.00 83.50 189 ALA A C 1
ATOM 1561 O O . ALA A 1 189 ? 0.407 8.373 -6.162 1.00 83.50 189 ALA A O 1
ATOM 1562 N N . ALA A 1 190 ? -0.555 6.972 -4.709 1.00 81.00 190 ALA A N 1
ATOM 1563 C CA . ALA A 1 190 ? -1.408 8.000 -4.114 1.00 81.00 190 ALA A CA 1
ATOM 1564 C C . ALA A 1 190 ? -0.634 9.039 -3.286 1.00 81.00 190 ALA A C 1
ATOM 1566 O O . ALA A 1 190 ? -1.006 10.215 -3.299 1.00 81.00 190 ALA A O 1
ATOM 1567 N N . ARG A 1 191 ? 0.446 8.632 -2.604 1.00 80.06 191 ARG A N 1
ATOM 1568 C CA . ARG A 1 191 ? 1.356 9.539 -1.883 1.00 80.06 191 ARG A CA 1
ATOM 1569 C C . ARG A 1 191 ? 2.095 10.461 -2.843 1.00 80.06 191 ARG A C 1
ATOM 1571 O O . ARG A 1 191 ? 2.067 11.671 -2.647 1.00 80.06 191 ARG A O 1
ATOM 1578 N N . GLU A 1 192 ? 2.657 9.911 -3.915 1.00 83.94 192 GLU A N 1
ATOM 1579 C CA . GLU A 1 192 ? 3.321 10.697 -4.963 1.00 83.94 192 GLU A CA 1
ATOM 1580 C C . GLU A 1 192 ? 2.376 11.699 -5.631 1.00 83.94 192 GLU A C 1
ATOM 1582 O O . GLU A 1 192 ? 2.760 12.818 -5.963 1.00 83.94 192 GLU A O 1
ATOM 1587 N N . LYS A 1 193 ? 1.104 11.322 -5.800 1.00 84.75 193 LYS A N 1
ATOM 1588 C CA . LYS A 1 193 ? 0.054 12.213 -6.310 1.00 84.75 193 LYS A CA 1
ATOM 1589 C C . LYS A 1 193 ? -0.484 13.199 -5.270 1.00 84.75 193 LYS A C 1
ATOM 1591 O O . LYS A 1 193 ? -1.352 13.992 -5.624 1.00 84.75 193 LYS A O 1
ATOM 1596 N N . GLN A 1 194 ? -0.018 13.134 -4.020 1.00 83.19 194 GLN A N 1
ATOM 1597 C CA . GLN A 1 194 ? -0.525 13.913 -2.883 1.00 83.19 194 GLN A CA 1
ATOM 1598 C C . GLN A 1 194 ? -2.053 13.817 -2.735 1.00 83.19 194 GLN A C 1
ATOM 1600 O O . GLN A 1 194 ? -2.725 14.780 -2.380 1.00 83.19 194 GLN A O 1
ATOM 1605 N N . ASN A 1 195 ? -2.617 12.645 -3.041 1.00 81.94 195 ASN A N 1
ATOM 1606 C CA . ASN A 1 195 ? -4.062 12.427 -3.060 1.00 81.94 195 ASN A CA 1
ATOM 1607 C C . ASN A 1 195 ? -4.454 11.104 -2.388 1.00 81.94 195 ASN A C 1
ATOM 1609 O O . ASN A 1 195 ? -5.261 10.315 -2.887 1.00 81.94 195 ASN A O 1
ATOM 1613 N N . VAL A 1 196 ? -3.841 10.856 -1.234 1.00 77.44 196 VAL A N 1
ATOM 1614 C CA . VAL A 1 196 ? -4.096 9.679 -0.397 1.00 77.44 196 VAL A CA 1
ATOM 1615 C C . VAL A 1 196 ? -5.546 9.640 0.095 1.00 77.44 196 VAL A C 1
ATOM 1617 O O . VAL A 1 196 ? -6.159 8.578 0.172 1.00 77.44 196 VAL A O 1
ATOM 1620 N N . GLU A 1 197 ? -6.145 10.794 0.367 1.00 76.88 197 GLU A N 1
ATOM 1621 C CA . GLU A 1 197 ? -7.525 10.874 0.847 1.00 76.88 197 GLU A CA 1
ATOM 1622 C C . GLU A 1 197 ? -8.532 10.299 -0.154 1.00 76.88 197 GLU A C 1
ATOM 1624 O O . GLU A 1 197 ? -9.474 9.616 0.240 1.00 76.88 197 GLU A O 1
ATOM 1629 N N . THR A 1 198 ? -8.310 10.487 -1.457 1.00 74.12 198 THR A N 1
ATOM 1630 C CA . THR A 1 198 ? -9.214 9.943 -2.480 1.00 74.12 198 THR A CA 1
ATOM 1631 C C . THR A 1 198 ? -9.237 8.414 -2.487 1.00 74.12 198 THR A C 1
ATOM 1633 O O . THR A 1 198 ? -10.285 7.826 -2.767 1.00 74.12 198 THR A O 1
ATOM 1636 N N . ILE A 1 199 ? -8.115 7.759 -2.165 1.00 72.00 199 ILE A N 1
ATOM 1637 C CA . ILE A 1 199 ? -8.062 6.292 -2.077 1.00 72.00 199 ILE A CA 1
ATOM 1638 C C . ILE A 1 199 ? -8.569 5.772 -0.726 1.00 72.00 199 ILE A C 1
ATOM 1640 O O . ILE A 1 199 ? -9.111 4.672 -0.660 1.00 72.00 199 ILE A O 1
ATOM 1644 N N . LEU A 1 200 ? -8.463 6.576 0.336 1.00 72.75 200 LEU A N 1
ATOM 1645 C CA . LEU A 1 200 ? -8.990 6.254 1.666 1.00 72.75 200 LEU A CA 1
ATOM 1646 C C . LEU A 1 200 ? -10.466 6.603 1.844 1.00 72.75 200 LEU A C 1
ATOM 1648 O O . LEU A 1 200 ? -11.030 6.308 2.894 1.00 72.75 200 LEU A O 1
ATOM 1652 N N . LYS A 1 201 ? -11.111 7.192 0.832 1.00 69.00 201 LYS A N 1
ATOM 1653 C CA . LYS A 1 201 ? -12.510 7.627 0.901 1.00 69.00 201 LYS A CA 1
ATOM 1654 C C . LYS A 1 201 ? -13.497 6.529 1.306 1.00 69.00 201 LYS A C 1
ATOM 1656 O O . LYS A 1 201 ? -14.535 6.841 1.867 1.00 69.00 201 LYS A O 1
ATOM 1661 N N . PHE A 1 202 ? -13.162 5.257 1.095 1.00 64.69 202 PHE A N 1
ATOM 1662 C CA . PHE A 1 202 ? -13.961 4.139 1.604 1.00 64.69 202 PHE A CA 1
ATOM 1663 C C . PHE A 1 202 ? -14.052 4.051 3.125 1.00 64.69 202 PHE A C 1
ATOM 1665 O O . PHE A 1 202 ? -15.048 3.543 3.620 1.00 64.69 202 PHE A O 1
ATOM 1672 N N . ASN A 1 203 ? -13.017 4.509 3.828 1.00 67.56 203 ASN A N 1
ATOM 1673 C CA . ASN A 1 203 ? -12.894 4.444 5.284 1.00 67.56 203 ASN A CA 1
ATOM 1674 C C . ASN A 1 203 ? -13.294 5.763 5.957 1.00 67.56 203 ASN A C 1
ATOM 1676 O O . ASN A 1 203 ? -13.374 5.832 7.187 1.00 67.56 203 ASN A O 1
ATOM 1680 N N . GLN A 1 204 ? -13.455 6.822 5.152 1.00 61.53 204 GLN A N 1
ATOM 1681 C CA . GLN A 1 204 ? -13.784 8.158 5.631 1.00 61.53 204 GLN A CA 1
ATOM 1682 C C . GLN A 1 204 ? -15.141 8.130 6.348 1.00 61.53 204 GLN A C 1
ATOM 1684 O O . GLN A 1 204 ? -16.011 7.331 6.019 1.00 61.53 204 GLN A O 1
ATOM 1689 N N . ASP A 1 205 ? -15.267 8.978 7.367 1.00 69.75 205 ASP A N 1
ATOM 1690 C CA . ASP A 1 205 ? -16.402 9.110 8.297 1.00 69.75 205 ASP A CA 1
ATOM 1691 C C . ASP A 1 205 ? -16.491 8.081 9.441 1.00 69.75 205 ASP A C 1
ATOM 1693 O O . ASP A 1 205 ? -17.275 8.290 10.367 1.00 69.75 205 ASP A O 1
ATOM 1697 N N . ILE A 1 206 ? -15.663 7.025 9.453 1.00 84.62 206 ILE A N 1
ATOM 1698 C CA . ILE A 1 206 ? -15.577 6.088 10.596 1.00 84.62 206 ILE A CA 1
ATOM 1699 C C . ILE A 1 206 ? -14.212 6.166 11.264 1.00 84.62 206 ILE A C 1
ATOM 1701 O O . ILE A 1 206 ? -14.136 6.422 12.461 1.00 84.62 206 ILE A O 1
ATOM 1705 N N . VAL A 1 207 ? -13.135 5.955 10.503 1.00 88.25 207 VAL A N 1
ATOM 1706 C CA . VAL A 1 207 ? -11.772 5.880 11.043 1.00 88.25 207 VAL A CA 1
ATOM 1707 C C . VAL A 1 207 ? -10.941 7.056 10.515 1.00 88.25 207 VAL A C 1
ATOM 1709 O O . VAL A 1 207 ? -10.904 7.267 9.300 1.00 88.25 207 VAL A O 1
ATOM 1712 N N . PRO A 1 208 ? -10.235 7.808 11.381 1.00 88.25 208 PRO A N 1
ATOM 1713 C CA . PRO A 1 208 ? -9.311 8.855 10.956 1.00 88.25 208 PRO A CA 1
ATOM 1714 C C . PRO A 1 208 ? -8.296 8.348 9.925 1.00 88.25 208 PRO A C 1
ATOM 1716 O O . PRO A 1 208 ? -7.572 7.383 10.172 1.00 88.25 208 PRO A O 1
ATOM 1719 N N . SER A 1 209 ? -8.199 9.024 8.777 1.00 82.94 209 SER A N 1
ATOM 1720 C CA . SER A 1 209 ? -7.320 8.614 7.670 1.00 82.94 209 SER A CA 1
ATOM 1721 C C . SER A 1 209 ? -5.848 8.514 8.088 1.00 82.94 209 SER A C 1
ATOM 1723 O O . SER A 1 209 ? -5.141 7.622 7.619 1.00 82.94 209 SER A O 1
ATOM 1725 N N . ILE A 1 210 ? -5.417 9.376 9.017 1.00 85.44 210 ILE A N 1
ATOM 1726 C CA . ILE A 1 210 ? -4.055 9.432 9.564 1.00 85.44 210 ILE A CA 1
ATOM 1727 C C . ILE A 1 210 ? -3.577 8.106 10.162 1.00 85.44 210 ILE A C 1
ATOM 1729 O O . ILE A 1 210 ? -2.397 7.775 10.047 1.00 85.44 210 ILE A O 1
ATOM 1733 N N . ILE A 1 211 ? -4.490 7.293 10.704 1.00 88.12 211 ILE A N 1
ATOM 1734 C CA . ILE A 1 211 ? -4.170 5.966 11.249 1.00 88.12 211 ILE A CA 1
ATOM 1735 C C . ILE A 1 211 ? -3.554 5.068 10.171 1.00 88.12 211 ILE A C 1
ATOM 1737 O O . ILE A 1 211 ? -2.587 4.363 10.440 1.00 88.12 211 ILE A O 1
ATOM 1741 N N . PHE A 1 212 ? -4.062 5.128 8.937 1.00 82.31 212 PHE A N 1
ATOM 1742 C CA . PHE A 1 212 ? -3.649 4.218 7.868 1.00 82.31 212 PHE A CA 1
ATOM 1743 C C . PHE A 1 212 ? -2.267 4.527 7.295 1.00 82.31 212 PHE A C 1
ATOM 1745 O O . PHE A 1 212 ? -1.655 3.630 6.716 1.00 82.31 212 PHE A O 1
ATOM 1752 N N . TYR A 1 213 ? -1.782 5.770 7.396 1.00 79.19 213 TYR A N 1
ATOM 1753 C CA . TYR A 1 213 ? -0.515 6.171 6.779 1.00 79.19 213 TYR A CA 1
ATOM 1754 C C . TYR A 1 213 ? 0.587 6.573 7.767 1.00 79.19 213 TYR A C 1
ATOM 1756 O O . TYR A 1 213 ? 1.752 6.455 7.381 1.00 79.19 213 TYR A O 1
ATOM 1764 N N . GLU A 1 214 ? 0.259 6.960 9.006 1.00 83.81 214 GLU A N 1
ATOM 1765 C CA . GLU A 1 214 ? 1.253 7.320 10.034 1.00 83.81 214 GLU A CA 1
ATOM 1766 C C . GLU A 1 214 ? 1.552 6.187 11.026 1.00 83.81 214 GLU A C 1
ATOM 1768 O O . GLU A 1 214 ? 2.683 6.066 11.498 1.00 83.81 214 GLU A O 1
ATOM 1773 N N . ILE A 1 215 ? 0.583 5.313 11.327 1.00 85.69 215 ILE A N 1
ATOM 1774 C CA . ILE A 1 215 ? 0.804 4.197 12.258 1.00 85.69 215 ILE A CA 1
ATOM 1775 C C . ILE A 1 215 ? 1.385 3.016 11.483 1.00 85.69 215 ILE A C 1
ATOM 1777 O O . ILE A 1 215 ? 0.696 2.357 10.707 1.00 85.69 215 ILE A O 1
ATOM 1781 N N . LYS A 1 216 ? 2.689 2.782 11.657 1.00 78.25 216 LYS A N 1
ATOM 1782 C CA . LYS A 1 216 ? 3.454 1.796 10.871 1.00 78.25 216 LYS A CA 1
ATOM 1783 C C . LYS A 1 216 ? 3.339 0.364 11.395 1.00 78.25 216 LYS A C 1
ATOM 1785 O O . LYS A 1 216 ? 3.432 -0.580 10.619 1.00 78.25 216 LYS A O 1
ATOM 1790 N N . GLN A 1 217 ? 3.154 0.192 12.703 1.00 84.50 217 GLN A N 1
ATOM 1791 C CA . GLN A 1 217 ? 3.013 -1.133 13.304 1.00 84.50 217 GLN A CA 1
ATOM 1792 C C . GLN A 1 217 ? 1.588 -1.648 13.114 1.00 84.50 217 GLN A C 1
ATOM 1794 O O . GLN A 1 217 ? 0.627 -0.974 13.481 1.00 84.50 217 GLN A O 1
ATOM 1799 N N . GLN A 1 218 ? 1.447 -2.847 12.542 1.00 84.62 218 GLN A N 1
ATOM 1800 C CA . GLN A 1 218 ? 0.141 -3.389 12.157 1.00 84.62 218 GLN A CA 1
ATOM 1801 C C . GLN A 1 218 ? -0.798 -3.566 13.357 1.00 84.62 218 GLN A C 1
ATOM 1803 O O . GLN A 1 218 ? -1.961 -3.187 13.265 1.00 84.62 218 GLN A O 1
ATOM 1808 N N . ASN A 1 219 ? -0.298 -4.097 14.475 1.00 89.25 219 ASN A N 1
ATOM 1809 C CA . ASN A 1 219 ? -1.111 -4.333 15.671 1.00 89.25 219 ASN A CA 1
ATOM 1810 C C . ASN A 1 219 ? -1.548 -3.021 16.329 1.00 89.25 219 ASN A C 1
ATOM 1812 O O . ASN A 1 219 ? -2.709 -2.882 16.708 1.00 89.25 219 ASN A O 1
ATOM 1816 N N . ASP A 1 220 ? -0.650 -2.035 16.394 1.00 91.06 220 ASP A N 1
ATOM 1817 C CA . ASP A 1 220 ? -0.993 -0.696 16.871 1.00 91.06 220 ASP A CA 1
ATOM 1818 C C . ASP A 1 220 ? -2.071 -0.093 15.955 1.00 91.06 220 ASP A C 1
ATOM 1820 O O . ASP A 1 220 ? -3.113 0.353 16.422 1.00 91.06 220 ASP A O 1
ATOM 1824 N N . MET A 1 221 ? -1.900 -0.166 14.632 1.00 90.44 221 MET A N 1
ATOM 1825 C CA . MET A 1 221 ? -2.901 0.321 13.678 1.00 90.44 221 MET A CA 1
ATOM 1826 C C . MET A 1 221 ? -4.252 -0.396 13.843 1.00 90.44 221 MET A C 1
ATOM 1828 O O . MET A 1 221 ? -5.290 0.262 13.838 1.00 90.44 221 MET A O 1
ATOM 1832 N N . PHE A 1 222 ? -4.261 -1.721 14.018 1.00 92.38 222 PHE A N 1
ATOM 1833 C CA . PHE A 1 222 ? -5.480 -2.494 14.275 1.00 92.38 222 PHE A CA 1
ATOM 1834 C C . PHE A 1 222 ? -6.184 -2.043 15.549 1.00 92.38 222 PHE A C 1
ATOM 1836 O O . PHE A 1 222 ? -7.399 -1.861 15.523 1.00 92.38 222 PHE A O 1
ATOM 1843 N N . LEU A 1 223 ? -5.436 -1.788 16.623 1.00 93.69 223 LEU A N 1
ATOM 1844 C CA . LEU A 1 223 ? -5.980 -1.255 17.868 1.00 93.69 223 LEU A CA 1
ATOM 1845 C C . LEU A 1 223 ? -6.722 0.069 17.635 1.00 93.69 223 LEU A C 1
ATOM 1847 O O . LEU A 1 223 ? -7.871 0.208 18.055 1.00 93.69 223 LEU A O 1
ATOM 1851 N N . PHE A 1 224 ? -6.106 1.013 16.916 1.00 93.19 224 PHE A N 1
ATOM 1852 C CA . PHE A 1 224 ? -6.762 2.276 16.567 1.00 93.19 224 PHE A CA 1
ATOM 1853 C C . PHE A 1 224 ? -7.981 2.055 15.661 1.00 93.19 224 PHE A C 1
ATOM 1855 O O . PHE A 1 224 ? -9.053 2.568 15.959 1.00 93.19 224 PHE A O 1
ATOM 1862 N N . ILE A 1 225 ? -7.876 1.253 14.597 1.00 93.00 225 ILE A N 1
ATOM 1863 C CA . ILE A 1 225 ? -9.019 0.971 13.711 1.00 93.00 225 ILE A CA 1
ATOM 1864 C C . ILE A 1 225 ? -10.193 0.383 14.510 1.00 93.00 225 ILE A C 1
ATOM 1866 O O . ILE A 1 225 ? -11.327 0.827 14.329 1.00 93.00 225 ILE A O 1
ATOM 1870 N N . LEU A 1 226 ? -9.942 -0.568 15.414 1.00 94.38 226 LEU A N 1
ATOM 1871 C CA . LEU A 1 226 ? -10.976 -1.239 16.208 1.00 94.38 226 LEU A CA 1
ATOM 1872 C C . LEU A 1 226 ? -11.734 -0.286 17.130 1.00 94.38 226 LEU A C 1
ATOM 1874 O O . LEU A 1 226 ? -12.956 -0.390 17.215 1.00 94.38 226 LEU A O 1
ATOM 1878 N N . ILE A 1 227 ? -11.046 0.659 17.773 1.00 94.88 227 ILE A N 1
ATOM 1879 C CA . ILE A 1 227 ? -11.681 1.622 18.685 1.00 94.88 227 ILE A CA 1
ATOM 1880 C C . ILE A 1 227 ? -12.758 2.448 17.959 1.00 94.88 227 ILE A C 1
ATOM 1882 O O . ILE A 1 227 ? -13.882 2.553 18.448 1.00 94.88 227 ILE A O 1
ATOM 1886 N N . TRP A 1 228 ? -12.458 2.975 16.769 1.00 92.75 228 TRP A N 1
ATOM 1887 C CA . TRP A 1 228 ? -13.436 3.734 15.975 1.00 92.75 228 TRP A CA 1
ATOM 1888 C C . TRP A 1 228 ? -14.476 2.825 15.314 1.00 92.75 228 TRP A C 1
ATOM 1890 O O . TRP A 1 228 ? -15.669 3.129 15.312 1.00 92.75 228 TRP A O 1
ATOM 1900 N N . THR A 1 229 ? -14.040 1.680 14.787 1.00 92.06 229 THR A N 1
ATOM 1901 C CA . THR A 1 229 ? -14.913 0.737 14.075 1.00 92.06 229 THR A CA 1
ATOM 1902 C C . THR A 1 229 ? -15.988 0.169 14.995 1.00 92.06 229 THR A C 1
ATOM 1904 O O . THR A 1 229 ? -17.158 0.154 14.629 1.00 92.06 229 THR A O 1
ATOM 1907 N N . LEU A 1 230 ? -15.634 -0.249 16.213 1.00 93.50 230 LEU A N 1
ATOM 1908 C CA . LEU A 1 230 ? -16.599 -0.800 17.169 1.00 93.50 230 LEU A CA 1
ATOM 1909 C C . LEU A 1 230 ? -17.504 0.273 17.783 1.00 93.50 230 LEU A C 1
ATOM 1911 O O . LEU A 1 230 ? -18.609 -0.045 18.232 1.00 93.50 230 LEU A O 1
ATOM 1915 N N . GLN A 1 231 ? -17.083 1.540 17.778 1.00 90.56 231 GLN A N 1
ATOM 1916 C CA . GLN A 1 231 ? -17.944 2.651 18.177 1.00 90.56 231 GLN A CA 1
ATOM 1917 C C . GLN A 1 231 ? -19.073 2.907 17.162 1.00 90.56 231 GLN A C 1
ATOM 1919 O O . GLN A 1 231 ? -20.155 3.363 17.540 1.00 90.56 231 GLN A O 1
ATOM 1924 N N . CYS A 1 232 ? -18.856 2.556 15.894 1.00 88.38 232 CYS A N 1
ATOM 1925 C CA . CYS A 1 232 ? -19.874 2.572 14.855 1.00 88.38 232 CYS A CA 1
ATOM 1926 C C . CYS A 1 232 ? -20.855 1.398 15.040 1.00 88.38 232 CYS A C 1
ATOM 1928 O O . CYS A 1 232 ? -20.478 0.230 14.961 1.00 88.38 232 CYS A O 1
ATOM 1930 N N . LYS A 1 233 ? -22.133 1.696 15.317 1.00 85.38 233 LYS A N 1
ATOM 1931 C CA . LYS A 1 233 ? -23.166 0.658 15.516 1.00 85.38 233 LYS A CA 1
ATOM 1932 C C . LYS A 1 233 ? -23.638 0.019 14.214 1.00 85.38 233 LYS A C 1
ATOM 1934 O O . LYS A 1 233 ? -24.053 -1.131 14.212 1.00 85.38 233 LYS A O 1
ATOM 1939 N N . ASP A 1 234 ? -23.604 0.788 13.142 1.00 84.75 234 ASP A N 1
ATOM 1940 C CA . ASP A 1 234 ? -24.157 0.481 11.831 1.00 84.75 234 ASP A CA 1
ATOM 1941 C C . ASP A 1 234 ? -23.046 0.287 10.795 1.00 84.75 234 ASP A C 1
ATOM 1943 O O . ASP A 1 234 ? -23.184 0.686 9.645 1.00 84.75 234 ASP A O 1
ATOM 1947 N N . LEU A 1 235 ? -21.927 -0.316 11.212 1.00 85.12 235 LEU A N 1
ATOM 1948 C CA . LEU A 1 235 ? -20.904 -0.784 10.286 1.00 85.12 235 LEU A CA 1
ATOM 1949 C C . LEU A 1 235 ? -21.488 -1.918 9.436 1.00 85.12 235 LEU A C 1
ATOM 1951 O O . LEU A 1 235 ? -21.888 -2.955 9.961 1.00 85.12 235 LEU A O 1
ATOM 1955 N N . GLU A 1 236 ? -21.493 -1.739 8.121 1.00 82.38 236 GLU A N 1
ATOM 1956 C CA . GLU A 1 236 ? -22.082 -2.704 7.188 1.00 82.38 236 GLU A CA 1
ATOM 1957 C C . GLU A 1 236 ? -21.022 -3.546 6.484 1.00 82.38 236 GLU A C 1
ATOM 1959 O O . GLU A 1 236 ? -21.292 -4.676 6.073 1.00 82.38 236 GLU A O 1
ATOM 1964 N N . VAL A 1 237 ? -19.809 -3.008 6.327 1.00 79.88 237 VAL A N 1
ATOM 1965 C CA . VAL A 1 237 ? -18.756 -3.662 5.550 1.00 79.88 237 VAL A CA 1
ATOM 1966 C C . VAL A 1 237 ? -17.413 -3.565 6.247 1.00 79.88 237 VAL A C 1
ATOM 1968 O O . VAL A 1 237 ? -16.922 -2.481 6.553 1.00 79.88 237 VAL A O 1
ATOM 1971 N N . LEU A 1 238 ? -16.772 -4.719 6.397 1.00 82.69 238 LEU A N 1
ATOM 1972 C CA . LEU A 1 238 ? -15.357 -4.831 6.707 1.00 82.69 238 LEU A CA 1
ATOM 1973 C C . LEU A 1 238 ? -14.666 -5.499 5.516 1.00 82.69 238 LEU A C 1
ATOM 1975 O O . LEU A 1 238 ? -15.077 -6.572 5.071 1.00 82.69 238 LEU A O 1
ATOM 1979 N N . SER A 1 239 ? -13.641 -4.856 4.963 1.00 78.81 239 SER A N 1
ATOM 1980 C CA . SER A 1 239 ? -12.936 -5.330 3.770 1.00 78.81 239 SER A CA 1
ATOM 1981 C C . SER A 1 239 ? -11.431 -5.420 3.993 1.00 78.81 239 SER A C 1
ATOM 1983 O O . SER A 1 239 ? -10.848 -4.694 4.794 1.00 78.81 239 SER A O 1
ATOM 1985 N N . SER A 1 240 ? -10.777 -6.322 3.269 1.00 78.25 240 SER A N 1
ATOM 1986 C CA . SER A 1 240 ? -9.321 -6.422 3.226 1.00 78.25 240 SER A CA 1
ATOM 1987 C C . SER A 1 240 ? -8.884 -7.031 1.900 1.00 78.25 240 SER A C 1
ATOM 1989 O O . SER A 1 240 ? -9.606 -7.850 1.330 1.00 78.25 240 SER A O 1
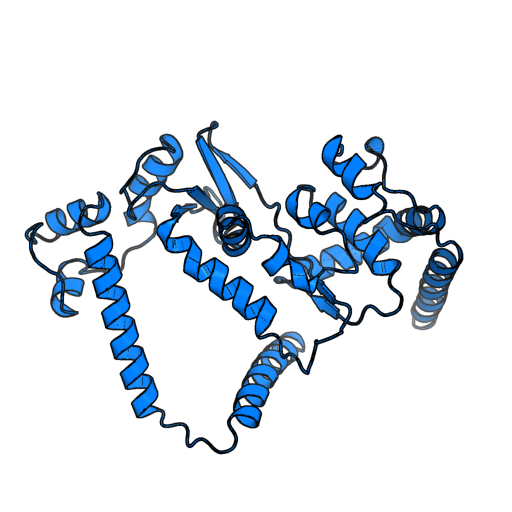ATOM 1991 N N . THR A 1 241 ? -7.692 -6.661 1.425 1.00 75.44 241 THR A N 1
ATOM 1992 C CA . THR A 1 241 ? -7.074 -7.296 0.249 1.00 75.44 241 THR A CA 1
ATOM 1993 C C . THR A 1 241 ? -6.790 -8.781 0.495 1.00 75.44 241 THR A C 1
ATOM 1995 O O . THR A 1 241 ? -6.978 -9.604 -0.399 1.00 75.44 241 THR A O 1
ATOM 1998 N N . PHE A 1 242 ? -6.374 -9.141 1.714 1.00 77.44 242 PHE A N 1
ATOM 1999 C CA . PHE A 1 242 ? -6.051 -10.518 2.081 1.00 77.44 242 PHE A CA 1
ATOM 2000 C C . PHE A 1 242 ? -6.917 -10.972 3.248 1.00 77.44 242 PHE A C 1
ATOM 2002 O O . PHE A 1 242 ? -6.913 -10.359 4.313 1.00 77.44 242 PHE A O 1
ATOM 2009 N N . VAL A 1 243 ? -7.593 -12.111 3.086 1.00 81.25 243 VAL A N 1
ATOM 2010 C CA . VAL A 1 243 ? -8.429 -12.696 4.147 1.00 81.25 243 VAL A CA 1
ATOM 2011 C C . VAL A 1 243 ? -7.648 -12.932 5.444 1.00 81.25 243 VAL A C 1
ATOM 2013 O O . VAL A 1 243 ? -8.194 -12.763 6.525 1.00 81.25 243 VAL A O 1
ATOM 2016 N N . MET A 1 244 ? -6.349 -13.234 5.357 1.00 82.38 244 MET A N 1
ATOM 2017 C CA . MET A 1 244 ? -5.497 -13.414 6.535 1.00 82.38 244 MET A CA 1
ATOM 2018 C C . MET A 1 244 ? -5.371 -12.147 7.382 1.00 82.38 244 MET A C 1
ATOM 2020 O O . MET A 1 244 ? -5.325 -12.248 8.602 1.00 82.38 244 MET A O 1
ATOM 2024 N N . ALA A 1 245 ? -5.357 -10.962 6.766 1.00 84.12 245 ALA A N 1
ATOM 2025 C CA . ALA A 1 245 ? -5.344 -9.712 7.518 1.00 84.12 245 ALA A CA 1
ATOM 2026 C C . ALA A 1 245 ? -6.674 -9.491 8.251 1.00 84.12 245 ALA A C 1
ATOM 2028 O O . ALA A 1 245 ? -6.666 -8.992 9.369 1.00 84.12 245 ALA A O 1
ATOM 2029 N N . LEU A 1 246 ? -7.797 -9.914 7.658 1.00 87.12 246 LEU A N 1
ATOM 2030 C CA . LEU A 1 246 ? -9.102 -9.889 8.318 1.00 87.12 246 LEU A CA 1
ATOM 2031 C C . LEU A 1 246 ? -9.167 -10.874 9.494 1.00 87.12 246 LEU A C 1
ATOM 2033 O O . LEU A 1 246 ? -9.628 -10.501 10.565 1.00 87.12 246 LEU A O 1
ATOM 2037 N N . ILE A 1 247 ? -8.671 -12.101 9.317 1.00 88.06 247 ILE A N 1
ATOM 2038 C CA . ILE A 1 247 ? -8.600 -13.095 10.400 1.00 88.06 247 ILE A CA 1
ATOM 2039 C C . ILE A 1 247 ? -7.738 -12.556 11.542 1.00 88.06 247 ILE A C 1
ATOM 2041 O O . ILE A 1 247 ? -8.192 -12.529 12.678 1.00 88.06 247 ILE A O 1
ATOM 2045 N N . HIS A 1 248 ? -6.538 -12.053 11.238 1.00 89.50 248 HIS A N 1
ATOM 2046 C CA . HIS A 1 248 ? -5.653 -11.482 12.250 1.00 89.50 248 HIS A CA 1
ATOM 2047 C C . HIS A 1 248 ? -6.297 -10.287 12.965 1.00 89.50 248 HIS A C 1
ATOM 2049 O O . HIS A 1 248 ? -6.204 -10.187 14.181 1.00 89.50 248 HIS A O 1
ATOM 2055 N N . PHE A 1 249 ? -6.998 -9.415 12.239 1.00 90.75 249 PHE A N 1
ATOM 2056 C CA . PHE A 1 249 ? -7.728 -8.291 12.824 1.00 90.75 249 PHE A CA 1
ATOM 2057 C C . PHE A 1 249 ? -8.811 -8.739 13.816 1.00 90.75 249 PHE A C 1
ATOM 2059 O O . PHE A 1 249 ? -8.929 -8.160 14.893 1.00 90.75 249 PHE A O 1
ATOM 2066 N N . LEU A 1 250 ? -9.572 -9.785 13.479 1.00 90.75 250 LEU A N 1
ATOM 2067 C CA . LEU A 1 250 ? -10.614 -10.335 14.350 1.00 90.75 250 LEU A CA 1
ATOM 2068 C C . LEU A 1 250 ? -10.026 -11.072 15.561 1.00 90.75 250 LEU A C 1
ATOM 2070 O O . LEU A 1 250 ? -10.472 -10.835 16.678 1.00 90.75 250 LEU A O 1
ATOM 2074 N N . THR A 1 251 ? -8.984 -11.884 15.379 1.00 90.12 251 THR A N 1
ATOM 2075 C CA . THR A 1 251 ? -8.279 -12.529 16.502 1.00 90.12 251 THR A CA 1
ATOM 2076 C C . THR A 1 251 ? -7.660 -11.488 17.437 1.00 90.12 251 THR A C 1
ATOM 2078 O O . THR A 1 251 ? -7.799 -11.572 18.652 1.00 90.12 251 THR A O 1
ATOM 2081 N N . PHE A 1 252 ? -7.047 -10.440 16.885 1.00 92.44 252 PHE A N 1
ATOM 2082 C CA . PHE A 1 252 ? -6.496 -9.345 17.679 1.00 92.44 252 PHE A CA 1
ATOM 2083 C C . PHE A 1 252 ? -7.585 -8.576 18.444 1.00 92.44 252 PHE A C 1
ATOM 2085 O O . PHE A 1 252 ? -7.366 -8.153 19.580 1.00 92.44 252 PHE A O 1
ATOM 2092 N N . MET A 1 253 ? -8.773 -8.413 17.850 1.00 94.00 253 MET A N 1
ATOM 2093 C CA . MET A 1 253 ? -9.933 -7.844 18.538 1.00 94.00 253 MET A CA 1
ATOM 2094 C C . MET A 1 253 ? -10.337 -8.687 19.745 1.00 94.00 253 MET A C 1
ATOM 2096 O O . MET A 1 253 ? -10.587 -8.106 20.797 1.00 94.00 253 MET A O 1
ATOM 2100 N N . GLU A 1 254 ? -10.384 -10.013 19.614 1.00 91.12 254 GLU A N 1
ATOM 2101 C CA . GLU A 1 254 ? -10.693 -10.926 20.724 1.00 91.12 254 GLU A CA 1
ATOM 2102 C C . GLU A 1 254 ? -9.653 -10.797 21.847 1.00 91.12 254 GLU A C 1
ATOM 2104 O O . GLU A 1 254 ? -10.012 -10.601 23.008 1.00 91.12 254 GLU A O 1
ATOM 2109 N N . GLU A 1 255 ? -8.363 -10.798 21.505 1.00 92.50 255 GLU A N 1
ATOM 2110 C CA . GLU A 1 255 ? -7.264 -10.676 22.473 1.00 92.50 255 GLU A CA 1
ATOM 2111 C C . GLU A 1 255 ? -7.245 -9.332 23.218 1.00 92.50 255 GLU A C 1
ATOM 2113 O O . GLU A 1 255 ? -6.835 -9.257 24.380 1.00 92.50 255 GLU A O 1
ATOM 2118 N N . LYS A 1 256 ? -7.638 -8.243 22.548 1.00 94.38 256 LYS A N 1
ATOM 2119 C CA . LYS A 1 256 ? -7.593 -6.874 23.093 1.00 94.38 256 LYS A CA 1
ATOM 2120 C C . LYS A 1 256 ? -8.964 -6.327 23.470 1.00 94.38 256 LYS A C 1
ATOM 2122 O O . LYS A 1 256 ? -9.072 -5.135 23.768 1.00 94.38 256 LYS A O 1
ATOM 2127 N N . PHE A 1 257 ? -9.994 -7.166 23.491 1.00 94.62 257 PHE A N 1
ATOM 2128 C CA . PHE A 1 257 ? -11.387 -6.735 23.563 1.00 94.62 257 PHE A CA 1
ATOM 2129 C C . PHE A 1 257 ? -11.684 -5.807 24.751 1.00 94.62 257 PHE A C 1
ATOM 2131 O O . PHE A 1 257 ? -12.199 -4.701 24.566 1.00 94.62 257 PHE A O 1
ATOM 2138 N N . ASP A 1 258 ? -11.293 -6.206 25.964 1.00 94.38 258 ASP A N 1
ATOM 2139 C CA . ASP A 1 258 ? -11.532 -5.413 27.178 1.00 94.38 258 ASP A CA 1
ATOM 2140 C C . ASP A 1 258 ? -10.787 -4.076 27.161 1.00 94.38 258 ASP A C 1
ATOM 2142 O O . ASP A 1 258 ? -11.319 -3.043 27.584 1.00 94.38 258 ASP A O 1
ATOM 2146 N N . PHE A 1 259 ? -9.563 -4.085 26.631 1.00 95.19 259 PHE A N 1
ATOM 2147 C CA . PHE A 1 259 ? -8.745 -2.888 26.476 1.00 95.19 259 PHE A CA 1
ATOM 2148 C C . PHE A 1 259 ? -9.396 -1.907 25.491 1.00 95.19 259 PHE A C 1
ATOM 2150 O O . PHE A 1 259 ? -9.518 -0.718 25.790 1.00 95.19 259 PHE A O 1
ATOM 2157 N N . ILE A 1 260 ? -9.893 -2.407 24.357 1.00 96.00 260 ILE A N 1
ATOM 2158 C CA . ILE A 1 260 ? -10.617 -1.606 23.363 1.00 96.00 260 ILE A CA 1
ATOM 2159 C C . ILE A 1 260 ? -11.897 -1.018 23.972 1.00 96.00 260 ILE A C 1
ATOM 2161 O O . ILE A 1 260 ? -12.134 0.187 23.859 1.00 96.00 260 ILE A O 1
ATOM 2165 N N . CYS A 1 261 ? -12.690 -1.830 24.679 1.00 96.44 261 CYS A N 1
ATOM 2166 C CA . CYS A 1 261 ? -13.921 -1.369 25.326 1.00 96.44 261 CYS A CA 1
ATOM 2167 C C . CYS A 1 261 ? -13.655 -0.255 26.346 1.00 96.44 261 CYS A C 1
ATOM 2169 O O . CYS A 1 261 ? -14.404 0.718 26.386 1.00 96.44 261 CYS A O 1
ATOM 2171 N N . LYS A 1 262 ? -12.567 -0.344 27.123 1.00 96.75 262 LYS A N 1
ATOM 2172 C CA . LYS A 1 262 ? -12.162 0.717 28.059 1.00 96.75 262 LYS A CA 1
ATOM 2173 C C . LYS A 1 262 ? -11.883 2.046 27.345 1.00 96.75 262 LYS A C 1
ATOM 2175 O O . LYS A 1 262 ? -12.268 3.102 27.843 1.00 96.75 262 LYS A O 1
ATOM 2180 N N . HIS A 1 263 ? -11.231 2.011 26.186 1.00 96.06 263 HIS A N 1
ATOM 2181 C CA . HIS A 1 263 ? -10.942 3.218 25.406 1.00 96.06 263 HIS A CA 1
ATOM 2182 C C . HIS A 1 263 ? -12.195 3.826 24.764 1.00 96.06 263 HIS A C 1
ATOM 2184 O O . HIS A 1 263 ? -12.353 5.048 24.783 1.00 96.06 263 HIS A O 1
ATOM 2190 N N . ILE A 1 264 ? -13.126 2.992 24.289 1.00 96.44 264 ILE A N 1
ATOM 2191 C CA . ILE A 1 264 ? -14.448 3.434 23.812 1.00 96.44 264 ILE A CA 1
ATOM 2192 C C . ILE A 1 264 ? -15.248 4.074 24.954 1.00 96.44 264 ILE A C 1
ATOM 2194 O O . ILE A 1 264 ? -15.829 5.146 24.786 1.00 96.44 264 ILE A O 1
ATOM 2198 N N . GLU A 1 265 ? -15.258 3.439 26.125 1.00 97.56 265 GLU A N 1
ATOM 2199 C CA . GLU A 1 265 ? -15.964 3.902 27.320 1.00 97.56 265 GLU A CA 1
ATOM 2200 C C . GLU A 1 265 ? -15.481 5.284 27.770 1.00 97.56 265 GLU A C 1
ATOM 2202 O O . GLU A 1 265 ? -16.290 6.188 27.978 1.00 97.56 265 GLU A O 1
ATOM 2207 N N . LEU A 1 266 ? -14.161 5.462 27.853 1.00 96.19 266 LEU A N 1
ATOM 2208 C CA . LEU A 1 266 ? -13.538 6.695 28.335 1.00 96.19 266 LEU A CA 1
ATOM 2209 C C . LEU A 1 266 ? -13.362 7.766 27.250 1.00 96.19 266 LEU A C 1
ATOM 2211 O O . LEU A 1 266 ? -13.067 8.912 27.587 1.00 96.19 266 LEU A O 1
ATOM 2215 N N . GLY A 1 267 ? -13.512 7.421 25.969 1.00 94.44 267 GLY A N 1
ATOM 2216 C CA . GLY A 1 267 ? -13.245 8.341 24.859 1.00 94.44 267 GLY A CA 1
ATOM 2217 C C . GLY A 1 267 ? -11.772 8.740 24.785 1.00 94.44 267 GLY A C 1
ATOM 2218 O O . GLY A 1 267 ? -11.444 9.908 24.576 1.00 94.44 267 GLY A O 1
ATOM 2219 N N . THR A 1 268 ? -10.874 7.786 25.028 1.00 92.38 268 THR A N 1
ATOM 2220 C CA . THR A 1 268 ? -9.426 8.017 25.047 1.00 92.38 268 THR A CA 1
ATOM 2221 C C . THR A 1 268 ? -8.735 7.199 23.973 1.00 92.38 268 THR A C 1
ATOM 2223 O O . THR A 1 268 ? -9.177 6.111 23.617 1.00 92.38 268 THR A O 1
ATOM 2226 N N . ILE A 1 269 ? -7.609 7.707 23.485 1.00 90.81 269 ILE A N 1
ATOM 2227 C CA . ILE A 1 269 ? -6.704 6.935 22.637 1.00 90.81 269 ILE A CA 1
ATOM 2228 C C . ILE A 1 269 ? -5.698 6.154 23.501 1.00 90.81 269 ILE A C 1
ATOM 2230 O O . ILE A 1 269 ? -5.401 6.596 24.617 1.00 90.81 269 ILE A O 1
ATOM 2234 N N . PRO A 1 270 ? -5.169 5.019 23.013 1.00 89.38 270 PRO A N 1
ATOM 2235 C CA . PRO A 1 270 ? -4.073 4.304 23.662 1.00 89.38 270 PRO A CA 1
ATOM 2236 C C . PRO A 1 270 ? -2.870 5.217 23.936 1.00 89.38 270 PRO A C 1
ATOM 2238 O O . PRO A 1 270 ? -2.568 6.119 23.151 1.00 89.38 270 PRO A O 1
ATOM 2241 N N . VAL A 1 271 ? -2.197 4.984 25.063 1.00 82.44 271 VAL A N 1
ATOM 2242 C CA . VAL A 1 271 ? -0.994 5.724 25.488 1.00 82.44 271 VAL A CA 1
ATOM 2243 C C . VAL A 1 271 ? 0.271 5.027 24.985 1.00 82.44 271 VAL A C 1
ATOM 2245 O O . VAL A 1 271 ? 0.238 3.825 24.720 1.00 82.44 271 VAL A O 1
ATOM 2248 N N . ASP A 1 272 ? 1.385 5.755 24.867 1.00 79.94 272 ASP A N 1
ATOM 2249 C CA . ASP A 1 272 ? 2.616 5.239 24.246 1.00 79.94 272 ASP A CA 1
ATOM 2250 C C . ASP A 1 272 ? 3.152 3.975 24.924 1.00 79.94 272 ASP A C 1
ATOM 2252 O O . ASP A 1 272 ? 3.681 3.110 24.235 1.00 79.94 272 ASP A O 1
ATOM 2256 N N . GLU A 1 273 ? 2.972 3.812 26.240 1.00 79.12 273 GLU A N 1
ATOM 2257 C CA . GLU A 1 273 ? 3.433 2.617 26.961 1.00 79.12 273 GLU A CA 1
ATOM 2258 C C . GLU A 1 273 ? 2.698 1.333 26.539 1.00 79.12 273 GLU A C 1
ATOM 2260 O O . GLU A 1 273 ? 3.173 0.230 26.804 1.00 79.12 273 GLU A O 1
ATOM 2265 N N . SER A 1 274 ? 1.534 1.468 25.899 1.00 81.00 274 SER A N 1
ATOM 2266 C CA . SER A 1 274 ? 0.739 0.353 25.369 1.00 81.00 274 SER A CA 1
ATOM 2267 C C . SER A 1 274 ? 0.965 0.091 23.878 1.00 81.00 274 SER A C 1
ATOM 2269 O O . SER A 1 274 ? 0.409 -0.870 23.344 1.00 81.00 274 SER A O 1
ATOM 2271 N N . LEU A 1 275 ? 1.761 0.934 23.215 1.00 86.75 275 LEU A N 1
ATOM 2272 C CA . LEU A 1 275 ? 2.050 0.852 21.789 1.00 86.75 275 LEU A CA 1
ATOM 2273 C C . LEU A 1 275 ? 3.424 0.238 21.552 1.00 86.75 275 LEU A C 1
ATOM 2275 O O . LEU A 1 275 ? 4.358 0.404 22.336 1.00 86.75 275 LEU A O 1
ATOM 2279 N N . SER A 1 276 ? 3.559 -0.444 20.421 1.00 86.00 276 SER A N 1
ATOM 2280 C CA . SER A 1 276 ? 4.849 -0.969 19.976 1.00 86.00 276 SER A CA 1
ATOM 2281 C C . SER A 1 276 ? 5.789 0.172 19.575 1.00 86.00 276 SER A C 1
ATOM 2283 O O . SER A 1 276 ? 7.004 0.078 19.760 1.00 86.00 276 SER A O 1
ATOM 2285 N N . VAL A 1 277 ? 5.231 1.254 19.020 1.00 82.56 277 VAL A N 1
ATOM 2286 C CA . VAL A 1 277 ? 5.951 2.491 18.697 1.00 82.56 277 VAL A CA 1
ATOM 2287 C C . VAL A 1 277 ? 5.156 3.698 19.212 1.00 82.56 277 VAL A C 1
ATOM 2289 O O . VAL A 1 277 ? 3.985 3.835 18.855 1.00 82.56 277 VAL A O 1
ATOM 2292 N N . PRO A 1 278 ? 5.776 4.600 20.000 1.00 86.50 278 PRO A N 1
ATOM 2293 C CA . PRO A 1 278 ? 5.134 5.833 20.444 1.00 86.50 278 PRO A CA 1
ATOM 2294 C C . PRO A 1 278 ? 4.610 6.675 19.279 1.00 86.50 278 PRO A C 1
ATOM 2296 O O . PRO A 1 278 ? 5.262 6.791 18.235 1.00 86.50 278 PRO A O 1
ATOM 2299 N N . LEU A 1 279 ? 3.453 7.308 19.469 1.00 87.88 279 LEU A N 1
ATOM 2300 C CA . LEU A 1 279 ? 2.918 8.226 18.467 1.00 87.88 279 LEU A CA 1
ATOM 2301 C C . LEU A 1 279 ? 3.778 9.487 18.386 1.00 87.88 279 LEU A C 1
ATOM 2303 O O . LEU A 1 279 ? 4.198 10.037 19.406 1.00 87.88 279 LEU A O 1
ATOM 2307 N N . SER A 1 280 ? 3.961 10.016 17.175 1.00 88.12 280 SER A N 1
ATOM 2308 C CA . SER A 1 280 ? 4.504 11.364 17.029 1.00 88.12 280 SER A CA 1
ATOM 2309 C C . SER A 1 280 ? 3.550 12.396 17.644 1.00 88.12 280 SER A C 1
ATOM 2311 O O . SER A 1 280 ? 2.334 12.183 17.737 1.00 88.12 280 SER A O 1
ATOM 2313 N N . VAL A 1 281 ? 4.106 13.540 18.050 1.00 89.38 281 VAL A N 1
ATOM 2314 C CA . VAL A 1 281 ? 3.327 14.653 18.613 1.00 89.38 281 VAL A CA 1
ATOM 2315 C C . VAL A 1 281 ? 2.229 15.089 17.640 1.00 89.38 281 VAL A C 1
ATOM 2317 O O . VAL A 1 281 ? 1.079 15.242 18.047 1.00 89.38 281 VAL A O 1
ATOM 2320 N N . ASP A 1 282 ? 2.553 15.195 16.352 1.00 90.38 282 ASP A N 1
ATOM 2321 C CA . ASP A 1 282 ? 1.612 15.634 15.319 1.00 90.38 282 ASP A CA 1
ATOM 2322 C C . ASP A 1 282 ? 0.447 14.653 15.139 1.00 90.38 282 ASP A C 1
ATOM 2324 O O . ASP A 1 282 ? -0.711 15.069 15.070 1.00 90.38 282 ASP A O 1
ATOM 2328 N N . VAL A 1 283 ? 0.722 13.342 15.140 1.00 89.81 283 VAL A N 1
ATOM 2329 C CA . VAL A 1 283 ? -0.322 12.307 15.034 1.00 89.81 283 VAL A CA 1
ATOM 2330 C C . VAL A 1 283 ? -1.236 12.337 16.251 1.00 89.81 283 VAL A C 1
ATOM 2332 O O . VAL A 1 283 ? -2.459 12.279 16.113 1.00 89.81 283 VAL A O 1
ATOM 2335 N N . ARG A 1 284 ? -0.661 12.473 17.449 1.00 90.25 284 ARG A N 1
ATOM 2336 C CA . ARG A 1 284 ? -1.433 12.574 18.690 1.00 90.25 284 ARG A CA 1
ATOM 2337 C C . ARG A 1 284 ? -2.360 13.785 18.676 1.00 90.25 284 ARG A C 1
ATOM 2339 O O . ARG A 1 284 ? -3.548 13.637 18.959 1.00 90.25 284 ARG A O 1
ATOM 2346 N N . LEU A 1 285 ? -1.833 14.959 18.329 1.00 90.44 285 LEU A N 1
ATOM 2347 C CA . LEU A 1 285 ? -2.619 16.190 18.251 1.00 90.44 285 LEU A CA 1
ATOM 2348 C C . LEU A 1 285 ? -3.725 16.084 17.195 1.00 90.44 285 LEU A C 1
ATOM 2350 O O . LEU A 1 285 ? -4.853 16.501 17.453 1.00 90.44 285 LEU A O 1
ATOM 2354 N N . ALA A 1 286 ? -3.441 15.469 16.044 1.00 90.50 286 ALA A N 1
ATOM 2355 C CA . ALA A 1 286 ? -4.443 15.230 15.011 1.00 90.50 286 ALA A CA 1
ATOM 2356 C C . ALA A 1 286 ? -5.580 14.324 15.514 1.00 90.50 286 ALA A C 1
ATOM 2358 O O . ALA A 1 286 ? -6.748 14.687 15.377 1.00 90.50 286 ALA A O 1
ATOM 2359 N N . LEU A 1 287 ? -5.266 13.195 16.159 1.00 90.50 287 LEU A N 1
ATOM 2360 C CA . LEU A 1 287 ? -6.272 12.268 16.704 1.00 90.50 287 LEU A CA 1
ATOM 2361 C C . LEU A 1 287 ? -7.083 12.860 17.868 1.00 90.50 287 LEU A C 1
ATOM 2363 O O . LEU A 1 287 ? -8.219 12.453 18.102 1.00 90.50 287 LEU A O 1
ATOM 2367 N N . GLN A 1 288 ? -6.523 13.833 18.587 1.00 88.94 288 GLN A N 1
ATOM 2368 C CA . GLN A 1 288 ? -7.206 14.557 19.665 1.00 88.94 288 GLN A CA 1
ATOM 2369 C C . GLN A 1 288 ? -7.962 15.805 19.183 1.00 88.94 288 GLN A C 1
ATOM 2371 O O . GLN A 1 288 ? -8.710 16.409 19.958 1.00 88.94 288 GLN A O 1
ATOM 2376 N N . SER A 1 289 ? -7.785 16.203 17.921 1.00 87.69 289 SER A N 1
ATOM 2377 C CA . SER A 1 289 ? -8.455 17.365 17.340 1.00 87.69 289 SER A CA 1
ATOM 2378 C C . SER A 1 289 ? -9.973 17.175 17.281 1.00 87.69 289 SER A C 1
ATOM 2380 O O . SER A 1 289 ? -10.476 16.054 17.229 1.00 87.69 289 SER A O 1
ATOM 2382 N N . ALA A 1 290 ? -10.726 18.276 17.224 1.00 80.44 290 ALA A N 1
ATOM 2383 C CA . ALA A 1 290 ? -12.190 18.236 17.158 1.00 80.44 290 ALA A CA 1
ATOM 2384 C C . ALA A 1 290 ? -12.741 17.413 15.975 1.00 80.44 290 ALA A C 1
ATOM 2386 O O . ALA A 1 290 ? -13.863 16.925 16.053 1.00 80.44 290 ALA A O 1
ATOM 2387 N N . GLN A 1 291 ? -11.955 17.241 14.908 1.00 82.88 291 GLN A N 1
ATOM 2388 C CA . GLN A 1 291 ? -12.330 16.456 13.733 1.00 82.88 291 GLN A CA 1
ATOM 2389 C C . GLN A 1 291 ? -12.345 14.944 14.003 1.00 82.88 291 GLN A C 1
ATOM 2391 O O . GLN A 1 291 ? -13.175 14.237 13.441 1.00 82.88 291 GLN A O 1
ATOM 2396 N N . TYR A 1 292 ? -11.431 14.451 14.843 1.00 84.75 292 TYR A N 1
ATOM 2397 C CA . TYR A 1 292 ? -11.208 13.014 15.053 1.00 84.75 292 TYR A CA 1
ATOM 2398 C C . TYR A 1 292 ? -11.404 12.559 16.497 1.00 84.75 292 TYR A C 1
ATOM 2400 O O . TYR A 1 292 ? -11.294 11.365 16.778 1.00 84.75 292 TYR A O 1
ATOM 2408 N N . ARG A 1 293 ? -11.701 13.495 17.403 1.00 84.50 293 ARG A N 1
ATOM 2409 C CA . ARG A 1 293 ? -11.858 13.235 18.829 1.00 84.50 293 ARG A CA 1
ATOM 2410 C C . ARG A 1 293 ? -12.850 12.102 19.063 1.00 84.50 293 ARG A C 1
ATOM 2412 O O . ARG A 1 293 ? -14.028 12.222 18.740 1.00 84.50 293 ARG A O 1
ATOM 2419 N N . LEU A 1 294 ? -12.365 11.050 19.712 1.00 88.00 294 LEU A N 1
ATOM 2420 C CA . LEU A 1 294 ? -13.177 9.925 20.149 1.00 88.00 294 LEU A CA 1
ATOM 2421 C C . LEU A 1 294 ? -14.111 10.369 21.293 1.00 88.00 294 LEU A C 1
ATOM 2423 O O . LEU A 1 294 ? -13.619 10.751 22.359 1.00 88.00 294 LEU A O 1
ATOM 2427 N N . PRO A 1 295 ? -15.444 10.359 21.118 1.00 90.62 295 PRO A N 1
ATOM 2428 C CA . PRO A 1 295 ? -16.353 10.678 22.209 1.00 90.62 295 PRO A CA 1
ATOM 2429 C C . PRO A 1 295 ? -16.397 9.521 23.224 1.00 90.62 295 PRO A C 1
ATOM 2431 O O . PRO A 1 295 ? -16.429 8.361 22.806 1.00 90.62 295 PRO A O 1
ATOM 2434 N N . PRO A 1 296 ? -16.448 9.795 24.541 1.00 95.81 296 PRO A N 1
ATOM 2435 C CA . PRO A 1 296 ? -16.727 8.764 25.538 1.00 95.81 296 PRO A CA 1
ATOM 2436 C C . PRO A 1 296 ? -18.089 8.114 25.283 1.00 95.81 296 PRO A C 1
ATOM 2438 O O . PRO A 1 296 ? -19.088 8.813 25.096 1.00 95.81 296 PRO A O 1
ATOM 2441 N N . ASN A 1 297 ? -18.139 6.783 25.258 1.00 97.06 297 ASN A N 1
ATOM 2442 C CA . ASN A 1 297 ? -19.360 6.034 24.970 1.00 97.06 297 ASN A CA 1
ATOM 2443 C C . ASN A 1 297 ? -19.492 4.782 25.861 1.00 97.06 297 ASN A C 1
ATOM 2445 O O . ASN A 1 297 ? -19.338 3.655 25.377 1.00 97.06 297 ASN A O 1
ATOM 2449 N N . PRO A 1 298 ? -19.793 4.958 27.164 1.00 97.56 298 PRO A N 1
ATOM 2450 C CA . PRO A 1 298 ? -19.931 3.850 28.113 1.00 97.56 298 PRO A CA 1
ATOM 2451 C C . PRO A 1 298 ? -21.028 2.860 27.709 1.00 97.56 298 PRO A C 1
ATOM 2453 O O . PRO A 1 298 ? -20.816 1.653 27.761 1.00 97.56 298 PRO A O 1
ATOM 2456 N N . ASN A 1 299 ? -22.157 3.361 27.197 1.00 97.06 299 ASN A N 1
ATOM 2457 C CA . ASN A 1 299 ? -23.277 2.524 26.764 1.00 97.06 299 ASN A CA 1
ATOM 2458 C C . ASN A 1 299 ? -22.877 1.570 25.632 1.00 97.06 299 ASN A C 1
ATOM 2460 O O . ASN A 1 299 ? -23.308 0.420 25.608 1.00 97.06 299 ASN A O 1
ATOM 2464 N N . ARG A 1 300 ? -22.052 2.032 24.680 1.00 95.50 300 ARG A N 1
ATOM 2465 C CA . ARG A 1 300 ? -21.557 1.169 23.601 1.00 95.50 300 ARG A CA 1
ATOM 2466 C C . ARG A 1 300 ? -20.574 0.127 24.122 1.00 95.50 300 ARG A C 1
ATOM 2468 O O . ARG A 1 300 ? -20.644 -1.018 23.692 1.00 95.50 300 ARG A O 1
ATOM 2475 N N . ALA A 1 301 ? -19.684 0.498 25.038 1.00 96.88 301 ALA A N 1
ATOM 2476 C CA . ALA A 1 301 ? -18.755 -0.453 25.641 1.00 96.88 301 ALA A CA 1
ATOM 2477 C C . ALA A 1 301 ? -19.494 -1.558 26.420 1.00 96.88 301 ALA A C 1
ATOM 2479 O O . ALA A 1 301 ? -19.163 -2.733 26.283 1.00 96.88 301 ALA A O 1
ATOM 2480 N N . GLU A 1 302 ? -20.528 -1.204 27.186 1.00 96.81 302 GLU A N 1
ATOM 2481 C CA . GLU A 1 302 ? -21.381 -2.174 27.883 1.00 96.81 302 GLU A CA 1
ATOM 2482 C C . GLU A 1 302 ? -22.150 -3.081 26.909 1.00 96.81 302 GLU A C 1
ATOM 2484 O O . GLU A 1 302 ? -22.140 -4.301 27.066 1.00 96.81 302 GLU A O 1
ATOM 2489 N N . GLU A 1 303 ? -22.752 -2.506 25.863 1.00 95.94 303 GLU A N 1
ATOM 2490 C CA . GLU A 1 303 ? -23.435 -3.261 24.804 1.00 95.94 303 GLU A CA 1
ATOM 2491 C C . GLU A 1 303 ? -22.508 -4.302 24.158 1.00 95.94 303 GLU A C 1
ATOM 2493 O O . GLU A 1 303 ? -22.887 -5.463 24.015 1.00 95.94 303 GLU A O 1
ATOM 2498 N N . LEU A 1 304 ? -21.280 -3.908 23.805 1.00 94.62 304 LEU A N 1
ATOM 2499 C CA . LEU A 1 304 ? -20.288 -4.808 23.215 1.00 94.62 304 LEU A CA 1
ATOM 2500 C C . LEU A 1 304 ? -19.931 -5.955 24.170 1.00 94.62 304 LEU A C 1
ATOM 2502 O O . LEU A 1 304 ? -19.933 -7.116 23.756 1.00 94.62 304 LEU A O 1
ATOM 2506 N N . ARG A 1 305 ? -19.666 -5.655 25.449 1.00 94.69 305 ARG A N 1
ATOM 2507 C CA . ARG A 1 305 ? -19.369 -6.680 26.468 1.00 94.69 305 ARG A CA 1
ATOM 2508 C C . ARG A 1 305 ? -20.524 -7.665 26.628 1.00 94.69 305 ARG A C 1
ATOM 2510 O O . ARG A 1 305 ? -20.289 -8.870 26.712 1.00 94.69 305 ARG A O 1
ATOM 2517 N N . LYS A 1 306 ? -21.763 -7.169 26.601 1.00 94.00 306 LYS A N 1
ATOM 2518 C CA . LYS A 1 306 ? -22.963 -8.005 26.663 1.00 94.00 306 LYS A CA 1
ATOM 2519 C C . LYS A 1 306 ? -23.047 -8.964 25.472 1.00 94.00 306 LYS A C 1
ATOM 2521 O O . LYS A 1 306 ? -23.188 -10.164 25.698 1.00 94.00 306 LYS A O 1
ATOM 2526 N N . ILE A 1 307 ? -22.857 -8.469 24.243 1.00 90.19 307 ILE A N 1
ATOM 2527 C CA . ILE A 1 307 ? -22.855 -9.295 23.018 1.00 90.19 307 ILE A CA 1
ATOM 2528 C C . ILE A 1 307 ? -21.847 -10.444 23.133 1.00 90.19 307 ILE A C 1
ATOM 2530 O O . ILE A 1 307 ? -22.177 -11.586 22.820 1.00 90.19 307 ILE A O 1
ATOM 2534 N N . VAL A 1 308 ? -20.623 -10.170 23.591 1.00 87.06 308 VAL A N 1
ATOM 2535 C CA . VAL A 1 308 ? -19.606 -11.221 23.752 1.00 87.06 308 VAL A CA 1
ATOM 2536 C C . VAL A 1 308 ? -20.014 -12.220 24.836 1.00 87.06 308 VAL A C 1
ATOM 2538 O O . VAL A 1 308 ? -19.972 -13.423 24.590 1.00 87.06 308 VAL A O 1
ATOM 2541 N N . SER A 1 309 ? -20.477 -11.748 25.998 1.00 84.31 309 SER A N 1
ATOM 2542 C CA . SER A 1 309 ? -20.876 -12.634 27.102 1.00 84.31 309 SER A CA 1
ATOM 2543 C C . SER A 1 309 ? -22.029 -13.580 26.740 1.00 84.31 309 SER A C 1
ATOM 2545 O O . SER A 1 309 ? -22.002 -14.750 27.119 1.00 84.31 309 SER A O 1
ATOM 2547 N N . GLU A 1 310 ? -23.007 -13.106 25.964 1.00 81.38 310 GLU A N 1
ATOM 2548 C CA . GLU A 1 310 ? -24.147 -13.911 25.513 1.00 81.38 310 GLU A CA 1
ATOM 2549 C C . GLU A 1 310 ? -23.711 -14.974 24.496 1.00 81.38 310 GLU A C 1
ATOM 2551 O O . GLU A 1 310 ? -24.169 -16.113 24.553 1.00 81.38 310 GLU A O 1
ATOM 2556 N N . ASN A 1 311 ? -22.777 -14.644 23.599 1.00 72.62 311 ASN A N 1
ATOM 2557 C CA . ASN A 1 311 ? -22.291 -15.587 22.591 1.00 72.62 311 ASN A CA 1
ATOM 2558 C C . ASN A 1 311 ? -21.343 -16.655 23.165 1.00 72.62 311 ASN A C 1
ATOM 2560 O O . ASN A 1 311 ? -21.368 -17.792 22.694 1.00 72.62 311 ASN A O 1
ATOM 2564 N N . VAL A 1 312 ? -20.557 -16.339 24.202 1.00 68.31 312 VAL A N 1
ATOM 2565 C CA . VAL A 1 312 ? -19.731 -17.339 24.911 1.00 68.31 312 VAL A CA 1
ATOM 2566 C C . VAL A 1 312 ? -20.619 -18.396 25.580 1.00 68.31 312 VAL A C 1
ATOM 2568 O O . VAL A 1 312 ? -20.377 -19.588 25.420 1.00 68.31 312 VAL A O 1
ATOM 2571 N N . GLN A 1 313 ? -21.718 -17.986 26.221 1.00 54.59 313 GLN A N 1
ATOM 2572 C CA . GLN A 1 313 ? -22.677 -18.919 26.834 1.00 54.59 313 GLN A CA 1
ATOM 2573 C C . GLN A 1 313 ? -23.364 -19.843 25.811 1.00 54.59 313 GLN A C 1
ATOM 2575 O O . GLN A 1 313 ? -23.676 -20.997 26.115 1.00 54.59 313 GLN A O 1
ATOM 2580 N N . VAL A 1 314 ? -23.593 -19.366 24.583 1.00 56.62 314 VAL A N 1
ATOM 2581 C CA . VAL A 1 314 ? -24.147 -20.189 23.494 1.00 56.62 314 VAL A CA 1
ATOM 2582 C C . VAL A 1 314 ? -23.134 -21.230 23.006 1.00 56.62 314 VAL A C 1
ATOM 2584 O O . VAL A 1 314 ? -23.515 -22.364 22.736 1.00 56.62 314 VAL A O 1
ATOM 2587 N N . LEU A 1 315 ? -21.848 -20.887 22.922 1.00 48.53 315 LEU A N 1
ATOM 2588 C CA . LEU A 1 315 ? -20.806 -21.835 22.511 1.00 48.53 315 LEU A CA 1
ATOM 2589 C C . LEU A 1 315 ? -20.536 -22.899 23.583 1.00 48.53 315 LEU A C 1
ATOM 2591 O O . LEU A 1 315 ? -20.375 -24.071 23.246 1.00 48.53 315 LEU A O 1
ATOM 2595 N N . ASP A 1 316 ? -20.566 -22.517 24.859 1.00 51.00 316 ASP A N 1
ATOM 2596 C CA . ASP A 1 316 ? -20.393 -23.447 25.980 1.00 51.00 316 ASP A CA 1
ATOM 2597 C C . ASP A 1 316 ? -21.591 -24.392 26.167 1.00 51.00 316 ASP A C 1
ATOM 2599 O O . ASP A 1 316 ? -21.425 -25.488 26.687 1.00 51.00 316 ASP A O 1
ATOM 2603 N N . SER A 1 317 ? -22.793 -24.004 25.724 1.00 45.12 317 SER A N 1
ATOM 2604 C CA . SER A 1 317 ? -23.992 -24.863 25.759 1.00 45.12 317 SER A CA 1
ATOM 2605 C C . SER A 1 317 ? -24.142 -25.788 24.542 1.00 45.12 317 SER A C 1
ATOM 2607 O O . SER A 1 317 ? -25.053 -26.618 24.514 1.00 45.12 317 SER A O 1
ATOM 2609 N N . LEU A 1 318 ? -23.262 -25.655 23.543 1.00 48.69 318 LEU A N 1
ATOM 2610 C CA . LEU A 1 318 ? -23.180 -26.527 22.366 1.00 48.69 318 LEU A CA 1
ATOM 2611 C C . LEU A 1 318 ? -22.081 -27.602 22.478 1.00 48.69 318 LEU A C 1
ATOM 2613 O O . LEU A 1 318 ? -22.020 -28.477 21.610 1.00 48.69 318 LEU A O 1
ATOM 2617 N N . ASN A 1 319 ? -21.243 -27.538 23.518 1.00 41.31 319 ASN A N 1
ATOM 2618 C CA . ASN A 1 319 ? -20.229 -28.540 23.876 1.00 41.31 319 ASN A CA 1
ATOM 2619 C C . ASN A 1 319 ? -20.707 -29.433 25.030 1.00 41.31 319 ASN A C 1
ATOM 2621 O O . ASN A 1 319 ? -20.194 -30.572 25.118 1.00 41.31 319 ASN A O 1
#